Protein AF-A0A951TIB1-F1 (afdb_monomer_lite)

Secondary structure (DSSP, 8-state):
--HHHHHHHHHHHTT---HHHHHHHHHHHHHHHHHHHHHHHHHHHHHHHHHHHHHSS-TTT----EEEEEEEEEEEEEEEEEEETTEEEEEEEEEEEEEEEEEETTT--EEEPPPP----HHHHHHHHHHHHHHHHTT--S--HHHHHHTTTS-HHHHHHHHHHTGGGS-HHHHHH--HHHHHTTS--TTTHHHHHHHT--

Sequence (201 aa):
MTHTKFLRGLRKWFNYPSKKEAALITHGCVQLRSIAKKEAAEHWKKEYNRKKERDETCPRCRNKSIVDKISRVMGSGSVNGSFFLGTGSVYGRSEIDTKEVNHCNECGHQWIKYPISYKWEYDFIADWMNDLGKFSQGSDPVRYETVTLLKDIPAESIWEVSQSVARLLHYSTRENLSLSFLRTKFKSVYEIQDVKAKLIS

pLDDT: mean 85.45, std 15.05, range [44.53, 98.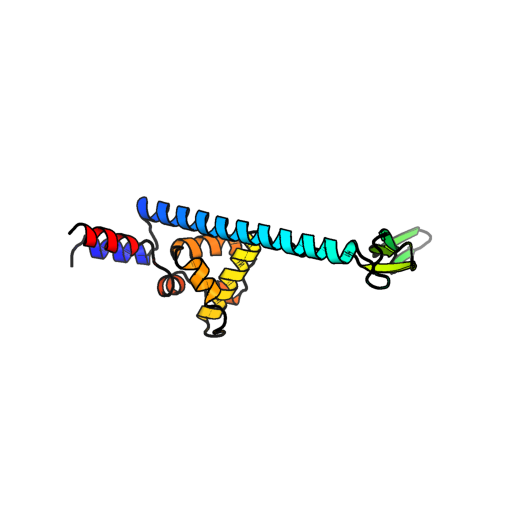31]

Structure (mmCIF, N/CA/C/O backbone):
data_AF-A0A951TIB1-F1
#
_entry.id   AF-A0A951TIB1-F1
#
loop_
_atom_site.group_PDB
_atom_site.id
_atom_site.type_symbol
_atom_site.label_atom_id
_atom_site.label_alt_id
_atom_site.label_comp_id
_atom_site.label_asym_id
_atom_site.label_entity_id
_atom_site.label_seq_id
_atom_site.pdbx_PDB_ins_code
_atom_site.Cartn_x
_atom_site.Cartn_y
_atom_site.Cartn_z
_atom_site.occupancy
_atom_site.B_iso_or_equiv
_atom_site.auth_seq_id
_atom_site.auth_comp_id
_atom_site.auth_asym_id
_atom_site.auth_atom_id
_atom_site.pdbx_PDB_model_num
ATOM 1 N N . MET A 1 1 ? -26.945 7.010 35.276 1.00 54.00 1 MET A N 1
ATOM 2 C CA . MET A 1 1 ? -26.033 6.418 34.269 1.00 54.00 1 MET A CA 1
ATOM 3 C C . MET A 1 1 ? -26.194 4.903 34.350 1.00 54.00 1 MET A C 1
ATOM 5 O O . MET A 1 1 ? -25.965 4.354 35.416 1.00 54.00 1 MET A O 1
ATOM 9 N N . THR A 1 2 ? -26.720 4.233 33.320 1.00 65.56 2 THR A N 1
ATOM 10 C CA . THR A 1 2 ? -27.014 2.788 33.397 1.00 65.56 2 THR A CA 1
ATOM 11 C C . THR A 1 2 ? -25.715 1.974 33.390 1.00 65.56 2 THR A C 1
ATOM 13 O O . THR A 1 2 ? -24.792 2.300 32.642 1.00 65.56 2 THR A O 1
ATOM 16 N N . HIS A 1 3 ? -25.641 0.904 34.187 1.00 65.94 3 HIS A N 1
ATOM 17 C CA . HIS A 1 3 ? -24.470 0.015 34.326 1.00 65.94 3 HIS A CA 1
ATOM 18 C C . HIS A 1 3 ? -23.906 -0.467 32.967 1.00 65.94 3 HIS A C 1
ATOM 20 O O . HIS A 1 3 ? -22.704 -0.655 32.785 1.00 65.94 3 HIS A O 1
ATOM 26 N N . THR A 1 4 ? -24.775 -0.581 31.961 1.00 68.81 4 THR A N 1
ATOM 27 C CA . THR A 1 4 ? -24.447 -0.934 30.574 1.00 68.81 4 THR A CA 1
ATOM 28 C C . THR A 1 4 ? -23.621 0.118 29.826 1.00 68.81 4 THR A C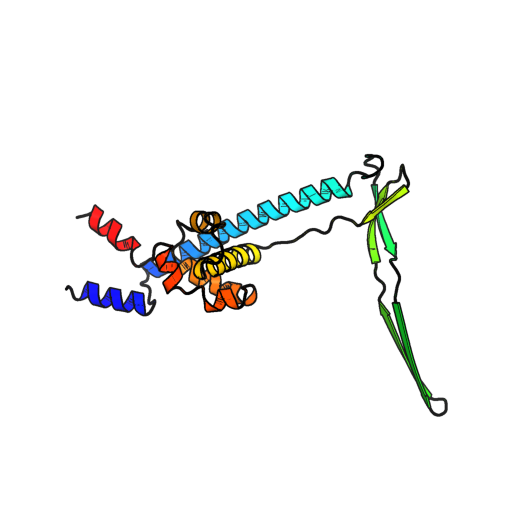 1
ATOM 30 O O . THR A 1 4 ? -22.751 -0.249 29.035 1.00 68.81 4 THR A O 1
ATOM 33 N N . LYS A 1 5 ? -23.839 1.418 30.074 1.00 69.94 5 LYS A N 1
ATOM 34 C CA . LYS A 1 5 ? -23.049 2.498 29.451 1.00 69.94 5 LYS A CA 1
ATOM 35 C C . LYS A 1 5 ? -21.630 2.552 30.019 1.00 69.94 5 LYS A C 1
ATOM 37 O O . LYS A 1 5 ? -20.684 2.746 29.262 1.00 69.94 5 LYS A O 1
ATOM 42 N N . PHE A 1 6 ? -21.484 2.315 31.324 1.00 72.19 6 PHE A N 1
ATOM 43 C CA . PHE A 1 6 ? -20.182 2.280 31.996 1.00 72.19 6 PHE A CA 1
ATOM 44 C C . PHE A 1 6 ? -19.295 1.141 31.467 1.00 72.19 6 PHE A C 1
ATOM 46 O O . PHE A 1 6 ? -18.163 1.376 31.046 1.00 72.19 6 PHE A O 1
ATOM 53 N N . LEU A 1 7 ? -19.843 -0.076 31.367 1.00 74.44 7 LEU A N 1
ATOM 54 C CA . LEU A 1 7 ? -19.109 -1.234 30.842 1.00 74.44 7 LEU A CA 1
ATOM 55 C C . LEU A 1 7 ? -18.688 -1.067 29.370 1.00 74.44 7 LEU A C 1
ATOM 57 O O . LEU A 1 7 ? -17.600 -1.498 28.996 1.00 74.44 7 LEU A O 1
ATOM 61 N N . ARG A 1 8 ? -19.497 -0.413 28.522 1.00 72.00 8 ARG A N 1
ATOM 62 C CA . ARG A 1 8 ? -19.095 -0.103 27.134 1.00 72.00 8 ARG A CA 1
ATOM 63 C C . ARG A 1 8 ? -17.943 0.897 27.063 1.00 72.00 8 ARG A C 1
ATOM 65 O O . ARG A 1 8 ? -17.044 0.706 26.247 1.00 72.00 8 ARG A O 1
ATOM 72 N N . GLY A 1 9 ? -17.952 1.925 27.914 1.00 77.94 9 GLY A N 1
ATOM 73 C CA . GLY A 1 9 ? -16.862 2.902 27.995 1.00 77.94 9 GLY A CA 1
ATOM 74 C C . GLY A 1 9 ? -15.520 2.232 28.294 1.00 77.94 9 GLY A C 1
ATOM 75 O O . GLY A 1 9 ? -14.547 2.458 27.576 1.00 77.94 9 GLY A O 1
ATOM 76 N N . LEU A 1 10 ? -15.506 1.317 29.269 1.00 82.62 10 LEU A N 1
ATOM 77 C CA . LEU A 1 10 ? -14.320 0.523 29.603 1.00 82.62 10 LEU A CA 1
ATOM 78 C C . LEU A 1 10 ? -13.862 -0.346 28.428 1.00 82.62 10 LEU A C 1
ATOM 80 O O . LEU A 1 10 ? -12.685 -0.344 28.082 1.00 82.62 10 LEU A O 1
ATOM 84 N N . ARG A 1 11 ? -14.782 -1.042 27.752 1.00 83.88 11 ARG A N 1
ATOM 85 C CA . ARG A 1 11 ? -14.432 -1.875 26.589 1.00 83.88 11 ARG A CA 1
ATOM 86 C C . ARG A 1 11 ? -13.835 -1.079 25.435 1.00 83.88 11 ARG A C 1
ATOM 88 O O . ARG A 1 11 ? -12.886 -1.557 24.824 1.00 83.88 11 ARG A O 1
ATOM 95 N N . LYS A 1 12 ? -14.362 0.115 25.140 1.00 84.69 12 LYS A N 1
ATOM 96 C CA . LYS A 1 12 ? -13.803 1.010 24.113 1.00 84.69 12 LYS A CA 1
ATOM 97 C C . LYS A 1 12 ? -12.392 1.461 24.491 1.00 84.69 12 LYS A C 1
ATOM 99 O O . LYS A 1 12 ? -11.515 1.511 23.627 1.00 84.69 12 LYS A O 1
ATOM 104 N N . TRP A 1 13 ? -12.180 1.768 25.771 1.00 82.06 13 TRP A N 1
ATOM 105 C CA . TRP A 1 13 ? -10.886 2.203 26.291 1.00 82.06 13 TRP A CA 1
ATOM 106 C C . TRP A 1 13 ? -9.831 1.093 26.213 1.00 82.06 13 TRP A C 1
ATOM 108 O O . TRP A 1 13 ? -8.760 1.316 25.661 1.00 82.06 13 TRP A O 1
ATOM 118 N N . PHE A 1 14 ? -10.176 -0.127 26.633 1.00 86.94 14 PHE A N 1
ATOM 119 C CA . PHE A 1 14 ? -9.304 -1.304 26.537 1.00 86.94 14 PHE A CA 1
ATOM 120 C C . PHE A 1 14 ? -9.290 -1.977 25.155 1.00 86.94 14 PHE A C 1
ATOM 122 O O . PHE A 1 14 ? -8.640 -3.003 24.985 1.00 86.94 14 PHE A O 1
ATOM 129 N N . ASN A 1 15 ? -10.027 -1.439 24.177 1.00 88.56 15 ASN A N 1
ATOM 130 C CA . ASN A 1 15 ? -10.212 -2.038 22.855 1.00 88.56 15 ASN A CA 1
ATOM 131 C C . ASN A 1 15 ? -10.601 -3.533 22.910 1.00 88.56 15 ASN A C 1
ATOM 133 O O . ASN A 1 15 ? -10.010 -4.367 22.231 1.00 88.56 15 ASN A O 1
ATOM 137 N N . TYR A 1 16 ? -11.585 -3.876 23.749 1.00 92.12 16 TYR A N 1
ATOM 138 C CA . TYR A 1 16 ? -12.068 -5.246 23.951 1.00 92.12 16 TYR A CA 1
ATOM 139 C C . TYR A 1 16 ? -13.401 -5.481 23.210 1.00 92.12 16 TYR A C 1
ATOM 141 O O . TYR A 1 16 ? -14.483 -5.284 23.791 1.00 92.12 16 TYR A O 1
ATOM 149 N N . PRO A 1 17 ? -13.377 -5.841 21.910 1.00 92.56 17 PRO A N 1
ATOM 150 C CA . PRO A 1 17 ? -14.576 -5.944 21.083 1.00 92.56 17 PRO A CA 1
ATOM 151 C C . PRO A 1 17 ? -15.469 -7.118 21.493 1.00 92.56 17 PRO A C 1
ATOM 153 O O . PRO A 1 17 ? -15.035 -8.145 22.010 1.00 92.56 17 PRO A O 1
ATOM 156 N N . SER A 1 18 ? -16.772 -6.959 21.301 1.00 92.38 18 SER A N 1
ATOM 157 C CA . SER A 1 18 ? -17.763 -8.034 21.376 1.00 92.38 18 SER A CA 1
ATOM 158 C C . SER A 1 18 ? -17.695 -8.886 20.119 1.00 92.38 18 SER A C 1
ATOM 160 O O . SER A 1 18 ? -17.112 -8.476 19.123 1.00 92.38 18 SER A O 1
ATOM 162 N N . LYS A 1 19 ? -18.357 -10.048 20.109 1.00 93.25 19 LYS A N 1
ATOM 163 C CA . LYS A 1 19 ? -18.420 -10.892 18.903 1.00 93.25 19 LYS A CA 1
ATOM 164 C C . LYS A 1 19 ? -18.935 -10.126 17.674 1.00 93.25 19 LYS A C 1
ATOM 166 O O . LYS A 1 19 ? -18.412 -10.300 16.581 1.00 93.25 19 LYS A O 1
ATOM 171 N N . LYS A 1 20 ? -19.932 -9.251 17.862 1.00 92.06 20 LYS A N 1
ATOM 172 C CA . LYS A 1 20 ? -20.483 -8.415 16.783 1.00 92.06 20 LYS A CA 1
ATOM 173 C C . LYS A 1 20 ? -19.490 -7.349 16.319 1.00 92.06 20 LYS A C 1
ATOM 175 O O . LYS A 1 20 ? -19.337 -7.152 15.123 1.00 92.06 20 LYS A O 1
ATOM 180 N N . GLU A 1 21 ? -18.816 -6.678 17.251 1.00 94.12 21 GLU A N 1
ATOM 181 C CA . GLU A 1 21 ? -17.794 -5.673 16.921 1.00 94.12 21 GLU A CA 1
ATOM 182 C C . GLU A 1 21 ? -16.590 -6.318 16.234 1.00 94.12 21 GLU A C 1
ATOM 184 O O . GLU A 1 21 ? -16.158 -5.816 15.209 1.00 94.12 21 GLU A O 1
ATOM 189 N N . ALA A 1 22 ? -16.118 -7.468 16.715 1.00 95.56 22 ALA A N 1
ATOM 190 C CA . ALA A 1 22 ? -15.038 -8.222 16.087 1.00 95.56 22 ALA A CA 1
ATOM 191 C C . ALA A 1 22 ? -15.378 -8.595 14.636 1.00 95.56 22 ALA A C 1
ATOM 193 O O . ALA A 1 22 ? -14.560 -8.389 13.748 1.00 95.56 22 ALA A O 1
ATOM 194 N N . ALA A 1 23 ? -16.610 -9.045 14.368 1.00 96.00 23 ALA A N 1
ATOM 195 C CA . ALA A 1 23 ? -17.056 -9.325 13.003 1.00 96.00 23 ALA A CA 1
ATOM 196 C C . ALA A 1 23 ? -17.041 -8.074 12.102 1.00 96.00 23 ALA A C 1
ATOM 198 O O . ALA A 1 23 ? -16.637 -8.160 10.943 1.00 96.00 23 ALA A O 1
ATOM 199 N N . LEU A 1 24 ? -17.437 -6.906 12.628 1.00 96.00 24 LEU A N 1
ATOM 200 C CA . LEU A 1 24 ? -17.341 -5.633 11.902 1.00 96.00 24 LEU A CA 1
ATOM 201 C C . LEU A 1 24 ? -15.884 -5.242 11.632 1.00 96.00 24 LEU A C 1
ATOM 203 O O . LEU A 1 24 ? -15.581 -4.784 10.532 1.00 96.00 24 LEU A O 1
ATOM 207 N N . ILE A 1 25 ? -14.991 -5.457 12.605 1.00 96.94 25 ILE A N 1
ATOM 208 C CA . ILE A 1 25 ? -13.558 -5.198 12.445 1.00 96.94 25 ILE A CA 1
ATOM 209 C C . ILE A 1 25 ? -13.001 -6.069 11.316 1.00 96.94 25 ILE A C 1
ATOM 211 O O . ILE A 1 25 ? -12.426 -5.537 10.367 1.00 96.94 25 ILE A O 1
ATOM 215 N N . THR A 1 26 ? -13.245 -7.383 11.359 1.00 97.69 26 THR A N 1
ATOM 216 C CA . THR A 1 26 ? -12.794 -8.324 10.325 1.00 97.69 26 THR A CA 1
ATOM 217 C C . THR A 1 26 ? -13.342 -7.960 8.948 1.00 97.69 26 THR A C 1
ATOM 219 O O . THR A 1 26 ? -12.588 -7.943 7.976 1.00 97.69 26 THR A O 1
ATOM 222 N N . HIS A 1 27 ? -14.631 -7.618 8.852 1.00 97.50 27 HIS A N 1
ATOM 223 C CA . HIS A 1 27 ? -15.227 -7.174 7.593 1.00 97.50 27 HIS A CA 1
ATOM 224 C C . HIS A 1 27 ? -14.534 -5.916 7.052 1.00 97.50 27 HIS A C 1
ATOM 226 O O . HIS A 1 27 ? -14.175 -5.873 5.877 1.00 97.50 27 HIS A O 1
ATOM 232 N N . GLY A 1 28 ? -14.290 -4.915 7.903 1.00 97.94 28 GLY A N 1
ATOM 233 C CA . GLY A 1 28 ? -13.565 -3.706 7.512 1.00 97.94 28 GLY A CA 1
ATOM 234 C C . GLY A 1 28 ? -12.132 -3.993 7.052 1.00 97.94 28 GLY A C 1
ATOM 235 O O . GLY A 1 28 ? -11.689 -3.414 6.063 1.00 97.94 28 GLY A O 1
ATOM 236 N N . CYS A 1 29 ? -11.430 -4.936 7.693 1.00 98.19 29 CYS A N 1
ATOM 237 C CA . CYS A 1 29 ? -10.097 -5.370 7.265 1.00 98.19 29 CYS A CA 1
ATOM 238 C C . CYS A 1 29 ? -10.137 -5.993 5.862 1.00 98.19 29 CYS A C 1
ATOM 240 O O . CYS A 1 29 ? -9.324 -5.644 5.006 1.00 98.19 29 CYS A O 1
ATOM 242 N N . VAL A 1 30 ? -11.102 -6.883 5.602 1.00 98.25 30 VAL A N 1
ATOM 243 C CA . VAL A 1 30 ? -11.302 -7.505 4.281 1.00 98.25 30 VAL A CA 1
ATOM 244 C C . VAL A 1 30 ? -11.636 -6.452 3.226 1.00 98.25 30 VAL A C 1
ATOM 246 O O . VAL A 1 30 ? -11.063 -6.472 2.137 1.00 98.25 30 VAL A O 1
ATOM 249 N N . GLN A 1 31 ? -12.517 -5.505 3.550 1.00 98.06 31 GLN A N 1
ATOM 250 C CA . GLN A 1 31 ? -12.897 -4.431 2.641 1.00 98.06 31 GLN A CA 1
ATOM 251 C C . GLN A 1 31 ? -11.695 -3.543 2.290 1.00 98.06 31 GLN A C 1
ATOM 253 O O . GLN A 1 31 ? -11.438 -3.329 1.107 1.00 98.06 31 GLN A O 1
ATOM 258 N N . LEU A 1 32 ? -10.909 -3.096 3.274 1.00 98.06 32 LEU A N 1
ATOM 259 C CA . LEU A 1 32 ? -9.706 -2.288 3.042 1.00 98.06 32 LEU A CA 1
ATOM 260 C C . LEU A 1 32 ? -8.707 -3.021 2.134 1.00 98.06 32 LEU A C 1
ATOM 262 O O . LEU A 1 32 ? -8.252 -2.463 1.135 1.00 98.06 32 LEU A O 1
ATOM 266 N N . ARG A 1 33 ? -8.431 -4.298 2.420 1.00 98.06 33 ARG A N 1
ATOM 267 C CA . ARG A 1 33 ? -7.566 -5.144 1.582 1.00 98.06 33 ARG A CA 1
ATOM 268 C C . ARG A 1 33 ? -8.093 -5.300 0.158 1.00 98.06 33 ARG A C 1
ATOM 270 O O . ARG A 1 33 ? -7.326 -5.241 -0.797 1.00 98.06 33 ARG A O 1
ATOM 277 N N . SER A 1 34 ? -9.410 -5.433 -0.011 1.00 98.00 34 SER A N 1
ATOM 278 C CA . SER A 1 34 ? -10.026 -5.520 -1.340 1.00 98.00 34 SER A CA 1
ATOM 279 C C . SER A 1 34 ? -9.834 -4.242 -2.165 1.00 98.00 34 SER A C 1
ATOM 281 O O . SER A 1 34 ? -9.544 -4.330 -3.359 1.00 98.00 34 SER A O 1
ATOM 283 N N . ILE A 1 35 ? -9.916 -3.067 -1.526 1.00 97.81 35 ILE A N 1
ATOM 284 C CA . ILE A 1 35 ? -9.643 -1.774 -2.166 1.00 97.81 35 ILE A CA 1
ATOM 285 C C . ILE A 1 35 ? -8.168 -1.720 -2.580 1.00 97.81 35 ILE A C 1
ATOM 287 O O . ILE A 1 35 ? -7.869 -1.444 -3.739 1.00 97.81 35 ILE A O 1
ATOM 291 N N . ALA A 1 36 ? -7.247 -2.073 -1.679 1.00 97.81 36 ALA A N 1
ATOM 292 C CA . ALA A 1 36 ? -5.809 -2.069 -1.965 1.00 97.81 36 ALA A CA 1
ATOM 293 C C . ALA A 1 36 ? -5.428 -3.036 -3.094 1.00 97.81 36 ALA A C 1
ATOM 295 O O . ALA A 1 36 ? -4.623 -2.705 -3.963 1.00 97.81 36 ALA A O 1
ATOM 296 N N . LYS A 1 37 ? -6.050 -4.217 -3.136 1.00 97.88 37 LYS A N 1
ATOM 297 C CA . LYS A 1 37 ? -5.850 -5.192 -4.210 1.00 97.88 37 LYS A CA 1
ATOM 298 C C . LYS A 1 37 ? -6.321 -4.658 -5.563 1.00 97.88 37 LYS A C 1
ATOM 300 O O . LYS A 1 37 ? -5.665 -4.905 -6.575 1.00 97.88 37 LYS A O 1
ATOM 305 N N . LYS A 1 38 ? -7.442 -3.931 -5.590 1.00 97.69 38 LYS A N 1
ATOM 306 C CA . LYS A 1 38 ? -7.940 -3.280 -6.806 1.00 97.69 38 LYS A CA 1
ATOM 307 C C . LYS A 1 38 ? -6.955 -2.216 -7.300 1.00 97.69 38 LYS A C 1
ATOM 309 O O . LYS A 1 38 ? -6.583 -2.251 -8.468 1.00 97.69 38 LYS A O 1
ATOM 314 N N . GLU A 1 39 ? -6.477 -1.349 -6.412 1.00 97.00 39 GLU A N 1
ATOM 315 C CA . GLU A 1 39 ? -5.481 -0.317 -6.739 1.00 97.00 39 GLU A CA 1
ATOM 316 C C . GLU A 1 39 ? -4.166 -0.922 -7.248 1.00 97.00 39 GLU A C 1
ATOM 318 O O . GLU A 1 39 ? -3.630 -0.485 -8.267 1.00 97.00 39 GLU A O 1
ATOM 323 N N . ALA A 1 40 ? -3.689 -1.999 -6.620 1.00 97.00 40 ALA A N 1
ATOM 324 C CA . ALA A 1 40 ? -2.506 -2.722 -7.079 1.00 97.00 40 ALA A CA 1
ATOM 325 C C . ALA A 1 40 ? -2.684 -3.297 -8.494 1.00 97.00 40 ALA A C 1
ATOM 327 O O . ALA A 1 40 ? -1.789 -3.178 -9.334 1.00 97.00 40 ALA A O 1
ATOM 328 N N . ALA A 1 41 ? -3.854 -3.869 -8.794 1.00 97.19 41 ALA A N 1
ATOM 329 C CA . ALA A 1 41 ? -4.162 -4.381 -10.127 1.00 97.19 41 ALA A CA 1
ATOM 330 C C . ALA A 1 41 ? -4.238 -3.259 -11.179 1.00 97.19 41 ALA A C 1
ATOM 332 O O . ALA A 1 41 ? -3.727 -3.411 -12.293 1.00 97.19 41 ALA A O 1
ATOM 333 N N . GLU A 1 42 ? -4.842 -2.120 -10.837 1.00 97.00 42 GLU A N 1
ATOM 334 C CA . GLU A 1 42 ? -4.903 -0.955 -11.723 1.00 97.00 42 GLU A CA 1
ATOM 335 C C . GLU A 1 42 ? -3.519 -0.347 -11.971 1.00 97.00 42 GLU A C 1
ATOM 337 O O . GLU A 1 42 ? -3.188 -0.008 -13.110 1.00 97.00 42 GLU A O 1
ATOM 342 N N . HIS A 1 43 ? -2.690 -0.251 -10.933 1.00 96.31 43 HIS A N 1
ATOM 343 C CA . HIS A 1 43 ? -1.310 0.209 -11.041 1.00 96.31 43 HIS A CA 1
ATOM 344 C C . HIS A 1 43 ? -0.481 -0.710 -11.936 1.00 96.31 43 HIS A C 1
ATOM 346 O O . HIS A 1 43 ? 0.178 -0.231 -12.858 1.00 96.31 43 HIS A O 1
ATOM 352 N N . TRP A 1 44 ? -0.576 -2.027 -11.733 1.00 95.56 44 TRP A N 1
ATOM 353 C CA . TRP A 1 44 ? 0.073 -3.011 -12.596 1.00 95.56 44 TRP A CA 1
ATOM 354 C C . TRP A 1 44 ? -0.328 -2.833 -14.062 1.00 95.56 44 TRP A C 1
ATOM 356 O O . TRP A 1 44 ? 0.533 -2.766 -14.936 1.00 95.56 44 TRP A O 1
ATOM 366 N N . LYS A 1 45 ? -1.629 -2.683 -14.338 1.00 96.50 45 LYS A N 1
ATOM 367 C CA . LYS A 1 45 ? -2.127 -2.454 -15.700 1.00 96.50 45 LYS A CA 1
ATOM 368 C C . LYS A 1 45 ? -1.544 -1.176 -16.316 1.00 96.50 45 LYS A C 1
ATOM 370 O O . LYS A 1 45 ? -1.149 -1.191 -17.480 1.00 96.50 45 LYS A O 1
ATOM 375 N N . LYS A 1 46 ? -1.472 -0.081 -15.550 1.00 96.12 46 LYS A N 1
ATOM 376 C CA . LYS A 1 46 ? -0.886 1.195 -16.001 1.00 96.12 46 LYS A CA 1
ATOM 377 C C . LYS A 1 46 ? 0.609 1.055 -16.300 1.00 96.12 46 LYS A C 1
ATOM 379 O O . LYS A 1 46 ? 1.048 1.481 -17.366 1.00 96.12 46 LYS A O 1
ATOM 384 N N . GLU A 1 47 ? 1.375 0.437 -15.408 1.00 95.81 47 GLU A N 1
ATOM 385 C CA . GLU A 1 47 ? 2.817 0.232 -15.594 1.00 95.81 47 GLU A CA 1
ATOM 386 C C . GLU A 1 47 ? 3.127 -0.723 -16.750 1.00 95.81 47 GLU A C 1
ATOM 388 O O . GLU A 1 47 ? 4.029 -0.459 -17.543 1.00 95.81 47 GLU A O 1
ATOM 393 N N . TYR A 1 48 ? 2.340 -1.787 -16.909 1.00 94.81 48 TYR A N 1
ATOM 394 C CA . TYR A 1 48 ? 2.465 -2.700 -18.041 1.00 94.81 48 TYR A CA 1
ATOM 395 C C . TYR A 1 48 ? 2.212 -1.987 -19.376 1.00 94.81 48 TYR A C 1
ATOM 397 O O . TYR A 1 48 ? 2.985 -2.147 -20.320 1.00 94.81 48 TYR A O 1
ATOM 405 N N . ASN A 1 49 ? 1.179 -1.142 -19.449 1.00 94.81 49 ASN A N 1
ATOM 406 C CA . ASN A 1 49 ? 0.909 -0.342 -20.644 1.00 94.81 49 ASN A CA 1
ATOM 407 C C . ASN A 1 49 ? 2.043 0.655 -20.932 1.00 94.81 49 ASN A C 1
ATOM 409 O O . ASN A 1 49 ? 2.488 0.748 -22.072 1.00 94.81 49 ASN A O 1
ATOM 413 N N . ARG A 1 50 ? 2.575 1.336 -19.906 1.00 94.31 50 ARG A N 1
ATOM 414 C CA . ARG A 1 50 ? 3.739 2.232 -20.050 1.00 94.31 50 ARG A CA 1
ATOM 415 C C . ARG A 1 50 ? 4.970 1.500 -20.570 1.00 94.31 50 ARG A C 1
ATOM 417 O O . ARG A 1 50 ? 5.660 2.024 -21.442 1.00 94.31 50 ARG A O 1
ATOM 424 N N . LYS A 1 51 ? 5.232 0.294 -20.054 1.00 94.62 51 LYS A N 1
ATOM 425 C CA . LYS A 1 51 ? 6.301 -0.571 -20.558 1.00 94.62 51 LYS A CA 1
ATOM 426 C C . LYS A 1 51 ? 6.093 -0.854 -22.038 1.00 94.62 51 LYS A C 1
ATOM 428 O O . LYS A 1 51 ? 6.987 -0.603 -22.835 1.00 94.62 51 LYS A O 1
ATOM 433 N N . LYS A 1 52 ? 4.900 -1.325 -22.398 1.00 93.31 52 LYS A N 1
ATOM 434 C CA . LYS A 1 52 ? 4.538 -1.660 -23.774 1.00 93.31 52 LYS A CA 1
ATOM 435 C C . LYS A 1 52 ? 4.771 -0.481 -24.723 1.00 93.31 52 LYS A C 1
ATOM 437 O O . LYS A 1 52 ? 5.455 -0.618 -25.729 1.00 93.31 52 LYS A O 1
ATOM 442 N N . GLU A 1 53 ? 4.274 0.697 -24.361 1.00 91.38 53 GLU A N 1
ATOM 443 C CA . GLU A 1 53 ? 4.434 1.921 -25.153 1.00 91.38 53 GLU A CA 1
ATOM 444 C C . GLU A 1 53 ? 5.903 2.333 -25.338 1.00 91.38 53 GLU A C 1
ATOM 446 O O . GLU A 1 53 ? 6.279 2.803 -26.412 1.00 91.38 53 GLU A O 1
ATOM 451 N N . ARG A 1 54 ? 6.737 2.163 -24.305 1.00 91.56 54 ARG A N 1
ATOM 452 C CA . ARG A 1 54 ? 8.153 2.569 -24.322 1.00 91.56 54 ARG A CA 1
ATOM 453 C C . ARG A 1 54 ? 9.092 1.543 -24.948 1.00 91.56 54 ARG A C 1
ATOM 455 O O . ARG A 1 54 ? 10.131 1.938 -25.479 1.00 91.56 54 ARG A O 1
ATOM 462 N N . ASP A 1 55 ? 8.753 0.263 -24.874 1.00 94.81 55 ASP A N 1
ATOM 463 C CA . ASP A 1 55 ? 9.605 -0.819 -25.364 1.00 94.81 55 ASP A CA 1
ATOM 464 C C . ASP A 1 55 ? 9.265 -1.206 -26.813 1.00 94.81 55 ASP A C 1
ATOM 466 O O . ASP A 1 55 ? 10.167 -1.494 -27.592 1.00 94.81 55 ASP A O 1
ATOM 470 N N . GLU A 1 56 ? 7.996 -1.136 -27.233 1.00 95.00 56 GLU A N 1
ATOM 471 C CA . GLU A 1 56 ? 7.578 -1.608 -28.567 1.00 95.00 56 GLU A CA 1
ATOM 472 C C . GLU A 1 56 ? 7.769 -0.585 -29.698 1.00 95.00 56 GLU A C 1
ATOM 474 O O . GLU A 1 56 ? 7.589 -0.919 -30.868 1.00 95.00 56 GLU A O 1
ATOM 479 N N . THR A 1 57 ? 8.092 0.676 -29.390 1.00 95.38 57 THR A N 1
ATOM 480 C CA . THR A 1 57 ? 8.232 1.736 -30.403 1.00 95.38 57 THR A CA 1
ATOM 481 C C . THR A 1 57 ? 9.560 2.460 -30.256 1.00 95.38 57 THR A C 1
ATOM 483 O O . THR A 1 57 ? 9.856 3.029 -29.207 1.00 95.38 57 THR A O 1
ATOM 486 N N . CYS A 1 58 ? 10.343 2.515 -31.338 1.00 95.38 58 CYS A N 1
ATOM 487 C CA . CYS A 1 58 ? 11.613 3.230 -31.326 1.00 95.38 58 CYS A CA 1
ATOM 488 C C . CYS A 1 58 ? 11.387 4.725 -31.035 1.00 95.38 58 CYS A C 1
ATOM 490 O O . CYS A 1 58 ? 10.684 5.393 -31.802 1.00 95.38 58 CYS A O 1
ATOM 492 N N . PRO A 1 59 ? 12.028 5.306 -30.005 1.00 95.69 59 PRO A N 1
ATOM 493 C CA . PRO A 1 59 ? 11.863 6.725 -29.696 1.00 95.69 59 PRO A CA 1
ATOM 494 C C . PRO A 1 59 ? 12.459 7.638 -30.779 1.00 95.69 59 PRO A C 1
ATOM 496 O O . PRO A 1 59 ? 12.049 8.791 -30.887 1.00 95.69 59 PRO A O 1
ATOM 499 N N . ARG A 1 60 ? 13.391 7.124 -31.598 1.00 96.50 60 ARG A N 1
ATOM 500 C CA . ARG A 1 60 ? 14.077 7.879 -32.656 1.00 96.50 60 ARG A CA 1
ATOM 501 C C . ARG A 1 60 ? 13.322 7.877 -33.986 1.00 96.50 60 ARG A C 1
ATOM 503 O O . ARG A 1 60 ? 13.073 8.944 -34.528 1.00 96.50 60 ARG A O 1
ATOM 510 N N . CYS A 1 61 ? 12.976 6.703 -34.523 1.00 96.31 61 CYS A N 1
ATOM 511 C CA . CYS A 1 61 ? 12.357 6.584 -35.854 1.00 96.31 61 CYS A CA 1
ATOM 512 C C . CYS A 1 61 ? 10.886 6.142 -35.838 1.00 96.31 61 CYS A C 1
ATOM 514 O O . CYS A 1 61 ? 10.296 5.986 -36.901 1.00 96.31 61 CYS A O 1
ATOM 516 N N . ARG A 1 62 ? 10.291 5.914 -34.656 1.00 95.69 62 ARG A N 1
ATOM 517 C CA . ARG A 1 62 ? 8.896 5.463 -34.463 1.00 95.69 62 ARG A CA 1
ATOM 518 C C . ARG A 1 62 ? 8.535 4.112 -35.095 1.00 95.69 62 ARG A C 1
ATOM 520 O O . ARG A 1 62 ? 7.375 3.714 -35.038 1.00 95.69 62 ARG A O 1
ATOM 527 N N . ASN A 1 63 ? 9.505 3.380 -35.642 1.00 95.88 63 ASN A N 1
ATOM 528 C CA . ASN A 1 63 ? 9.288 2.024 -36.136 1.00 95.88 63 ASN A CA 1
ATOM 529 C C . ASN A 1 63 ? 9.138 1.024 -34.966 1.00 95.88 63 ASN A C 1
ATOM 531 O O . ASN A 1 63 ? 9.686 1.242 -33.881 1.00 95.88 63 ASN A O 1
ATOM 535 N N . LYS A 1 64 ? 8.393 -0.063 -35.201 1.00 95.44 64 LYS A N 1
ATOM 536 C CA . LYS A 1 64 ? 8.095 -1.150 -34.250 1.00 95.44 64 LYS A CA 1
ATOM 537 C C . LYS A 1 64 ? 8.948 -2.412 -34.451 1.00 95.44 64 LYS A C 1
ATOM 539 O O . LYS A 1 64 ? 8.767 -3.393 -33.740 1.00 95.44 64 LYS A O 1
ATOM 544 N N . SER A 1 65 ? 9.878 -2.399 -35.407 1.00 95.88 65 SER A N 1
ATOM 545 C CA . SER A 1 65 ? 10.875 -3.450 -35.637 1.00 95.88 65 SER A CA 1
ATOM 546 C C . SER A 1 65 ? 11.948 -3.391 -34.543 1.00 95.88 65 SER A C 1
ATOM 548 O O . SER A 1 65 ? 13.043 -2.847 -34.735 1.00 95.88 65 SER A O 1
ATOM 550 N N . ILE A 1 66 ? 11.569 -3.846 -33.346 1.00 95.31 66 ILE A N 1
ATOM 551 C CA . ILE A 1 66 ? 12.377 -3.817 -32.126 1.00 95.31 66 ILE A CA 1
ATOM 552 C C . ILE A 1 66 ? 12.725 -5.246 -31.718 1.00 95.31 66 ILE A C 1
ATOM 554 O O . ILE A 1 66 ? 11.870 -6.128 -31.729 1.00 95.31 66 ILE A O 1
ATOM 558 N N . VAL A 1 67 ? 13.984 -5.465 -31.346 1.00 94.31 67 VAL A N 1
ATOM 559 C CA . VAL A 1 67 ? 14.469 -6.729 -30.788 1.00 94.31 67 VAL A CA 1
ATOM 560 C C . VAL A 1 67 ? 15.135 -6.499 -29.441 1.00 94.31 67 VAL A C 1
ATOM 562 O O . VAL A 1 67 ? 15.764 -5.462 -29.204 1.00 94.31 67 VAL A O 1
ATOM 565 N N . ASP A 1 68 ? 15.032 -7.501 -28.580 1.00 90.69 68 ASP A N 1
ATOM 566 C CA . ASP A 1 68 ? 15.702 -7.518 -27.289 1.00 90.69 68 ASP A CA 1
ATOM 567 C C . ASP A 1 68 ? 17.197 -7.803 -27.464 1.00 90.69 68 ASP A C 1
ATOM 569 O O . ASP A 1 68 ? 17.596 -8.747 -28.151 1.00 90.69 68 ASP A O 1
ATOM 573 N N . LYS A 1 69 ? 18.041 -7.001 -26.812 1.00 89.25 69 LYS A N 1
ATOM 574 C CA . LYS A 1 69 ? 19.482 -7.245 -26.699 1.00 89.25 69 LYS A CA 1
ATOM 575 C C . LYS A 1 69 ? 19.928 -7.121 -25.247 1.00 89.25 69 LYS A C 1
ATOM 577 O O . LYS A 1 69 ? 19.34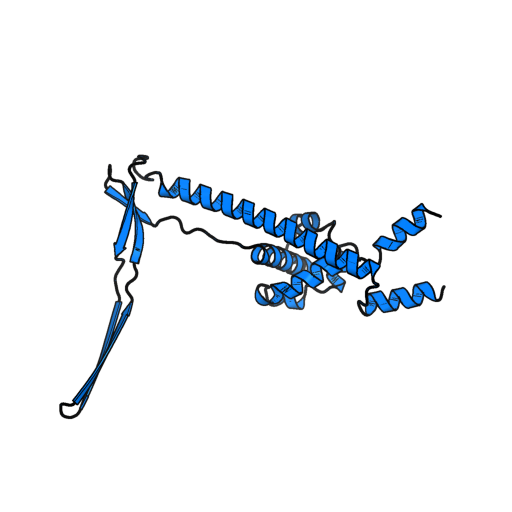9 -6.391 -24.447 1.00 89.25 69 LYS A O 1
ATOM 582 N N . ILE A 1 70 ? 21.007 -7.817 -24.911 1.00 81.62 70 ILE A N 1
ATOM 583 C CA . ILE A 1 70 ? 21.711 -7.633 -23.642 1.00 81.62 70 ILE A CA 1
ATOM 584 C C . ILE A 1 70 ? 22.924 -6.757 -23.935 1.00 81.62 70 ILE A C 1
ATOM 586 O O . ILE A 1 70 ? 23.837 -7.176 -24.648 1.00 81.62 70 ILE A O 1
ATOM 590 N N . SER A 1 71 ? 22.932 -5.536 -23.403 1.00 76.06 71 SER A N 1
ATOM 591 C CA . SER A 1 71 ? 24.104 -4.669 -23.478 1.00 76.06 71 SER A CA 1
ATOM 592 C C . SER A 1 71 ? 25.021 -4.974 -22.298 1.00 76.06 71 SER A C 1
ATOM 594 O O . SER A 1 71 ? 24.591 -4.945 -21.142 1.00 76.06 71 SER A O 1
ATOM 596 N N . ARG A 1 72 ? 26.297 -5.260 -22.577 1.00 69.44 72 ARG A N 1
ATOM 597 C CA . ARG A 1 72 ? 27.333 -5.349 -21.540 1.00 69.44 72 ARG A CA 1
ATOM 598 C C . ARG A 1 72 ? 27.719 -3.932 -21.137 1.00 69.44 72 ARG A C 1
ATOM 600 O O . ARG A 1 72 ? 28.242 -3.189 -21.962 1.00 69.44 72 ARG A O 1
ATOM 607 N N . VAL A 1 73 ? 27.455 -3.557 -19.891 1.00 64.38 73 VAL A N 1
ATOM 608 C CA . VAL A 1 73 ? 27.743 -2.217 -19.376 1.00 64.38 73 VAL A CA 1
ATOM 609 C C . VAL A 1 73 ? 28.857 -2.361 -18.345 1.00 64.38 73 VAL A C 1
ATOM 611 O O . VAL A 1 73 ? 28.585 -2.423 -17.164 1.00 64.38 73 VAL A O 1
ATOM 614 N N . MET A 1 74 ? 30.101 -2.488 -18.826 1.00 59.97 74 MET A N 1
ATOM 615 C CA . MET A 1 74 ? 31.357 -2.516 -18.049 1.00 59.97 74 MET A CA 1
ATOM 616 C C . MET A 1 74 ? 31.372 -3.417 -16.796 1.00 59.97 74 MET A C 1
ATOM 618 O O . MET A 1 74 ? 30.830 -3.090 -15.749 1.00 59.97 74 MET A O 1
ATOM 622 N N . GLY A 1 75 ? 32.100 -4.534 -16.872 1.00 56.47 75 GLY A N 1
ATOM 623 C CA . GLY A 1 75 ? 32.420 -5.323 -15.684 1.00 56.47 75 GLY A CA 1
ATOM 624 C C . GLY A 1 75 ? 33.575 -4.700 -14.904 1.00 56.47 75 GLY A C 1
ATOM 625 O O . GLY A 1 75 ? 34.576 -4.304 -15.503 1.00 56.47 75 GLY A O 1
ATOM 626 N N . SER A 1 76 ? 33.458 -4.641 -13.580 1.00 58.75 76 SER A N 1
ATOM 627 C CA . SER A 1 76 ? 34.595 -4.370 -12.700 1.00 58.75 76 SER A CA 1
ATOM 628 C C . SER A 1 76 ? 35.023 -5.673 -12.030 1.00 58.75 76 SER A C 1
ATOM 630 O O . SER A 1 76 ? 34.209 -6.553 -11.746 1.00 58.75 76 SER A O 1
ATOM 632 N N . GLY A 1 77 ? 36.323 -5.854 -11.844 1.00 58.31 77 GLY A N 1
ATOM 633 C CA . GLY A 1 77 ? 36.850 -7.033 -11.179 1.00 58.31 77 GLY A CA 1
ATOM 634 C C . GLY A 1 77 ? 38.070 -6.672 -10.362 1.00 58.31 77 GLY A C 1
ATOM 635 O O . GLY A 1 77 ? 38.903 -5.886 -10.807 1.00 58.31 77 GLY A O 1
ATOM 636 N N . SER A 1 78 ? 38.168 -7.239 -9.167 1.00 68.19 78 SER A N 1
ATOM 637 C CA . SER A 1 78 ? 39.373 -7.171 -8.351 1.00 68.19 78 SER A CA 1
ATOM 638 C C . SER A 1 78 ? 39.926 -8.576 -8.181 1.00 68.19 78 SER A C 1
ATOM 640 O O . SER A 1 78 ? 39.194 -9.532 -7.916 1.00 68.19 78 SER A O 1
ATOM 642 N N . VAL A 1 79 ? 41.233 -8.702 -8.382 1.00 64.31 79 VAL A N 1
ATOM 643 C CA . VAL A 1 79 ? 41.975 -9.939 -8.159 1.00 64.31 79 VAL A CA 1
ATOM 644 C C . VAL A 1 79 ? 42.985 -9.641 -7.069 1.00 64.31 79 VAL A C 1
ATOM 646 O O . VAL A 1 79 ? 43.862 -8.803 -7.254 1.00 64.31 79 VAL A O 1
ATOM 649 N N . ASN A 1 80 ? 42.840 -10.312 -5.930 1.00 67.62 80 ASN A N 1
ATOM 650 C CA . ASN A 1 80 ? 43.773 -10.219 -4.819 1.00 67.62 80 ASN A CA 1
ATOM 651 C C . ASN A 1 80 ? 44.460 -11.573 -4.654 1.00 67.62 80 ASN A C 1
ATOM 653 O O . ASN A 1 80 ? 43.807 -12.617 -4.600 1.00 67.62 80 ASN A O 1
ATOM 657 N N . GLY A 1 81 ? 45.786 -11.553 -4.587 1.00 69.44 81 GLY A N 1
ATOM 658 C CA . GLY A 1 81 ? 46.595 -12.743 -4.376 1.00 69.44 81 GLY A CA 1
ATOM 659 C C . GLY A 1 81 ? 47.617 -12.504 -3.280 1.00 69.44 81 GLY A C 1
ATOM 660 O O . GLY A 1 81 ? 48.223 -11.436 -3.215 1.00 69.44 81 GLY A O 1
ATOM 661 N N . SER A 1 82 ? 47.814 -13.507 -2.433 1.00 67.56 82 SER A N 1
ATOM 662 C CA . SER A 1 82 ? 48.923 -13.561 -1.486 1.00 67.56 82 SER A CA 1
ATOM 663 C C . SER A 1 82 ? 49.742 -14.817 -1.763 1.00 67.56 82 SER A C 1
ATOM 665 O O . SER A 1 82 ? 49.203 -15.921 -1.864 1.00 67.56 82 SER A O 1
ATOM 667 N N . PHE A 1 83 ? 51.054 -14.637 -1.918 1.00 65.19 83 PHE A N 1
ATOM 668 C CA . PHE A 1 83 ? 51.997 -15.713 -2.210 1.00 65.19 83 PHE A CA 1
ATOM 669 C C . PHE A 1 83 ? 53.142 -15.676 -1.203 1.00 65.19 83 PHE A C 1
ATOM 671 O O . PHE A 1 83 ? 53.745 -14.625 -0.987 1.00 65.19 83 PHE A O 1
ATOM 678 N N . PHE A 1 84 ? 53.452 -16.826 -0.604 1.00 52.84 84 PHE A N 1
ATOM 679 C CA . PHE A 1 84 ? 54.581 -16.994 0.305 1.00 52.84 84 PHE A CA 1
ATOM 680 C C . PHE A 1 84 ? 55.280 -18.332 0.024 1.00 52.84 84 PHE A C 1
ATOM 682 O O . PHE A 1 84 ? 54.649 -19.387 0.037 1.00 52.84 84 PHE A O 1
ATOM 689 N N . LEU A 1 85 ? 56.587 -18.275 -0.263 1.00 62.06 85 LEU A N 1
ATOM 690 C CA . LEU A 1 85 ? 57.451 -19.439 -0.531 1.00 62.06 85 LEU A CA 1
ATOM 691 C C . LEU A 1 85 ? 56.896 -20.427 -1.582 1.00 62.06 85 LEU A C 1
ATOM 693 O O . LEU A 1 85 ? 56.919 -21.637 -1.391 1.00 62.06 85 LEU A O 1
ATOM 697 N N . GLY A 1 86 ? 56.389 -19.916 -2.707 1.00 64.38 86 GLY A N 1
ATOM 698 C CA . GLY A 1 86 ? 55.925 -20.744 -3.833 1.00 64.38 86 GLY A CA 1
ATOM 699 C C . GLY A 1 86 ? 54.515 -21.327 -3.683 1.00 64.38 86 GLY A C 1
ATOM 700 O O . GLY A 1 86 ? 53.974 -21.855 -4.650 1.00 64.38 86 GLY A O 1
ATOM 701 N N . THR A 1 87 ? 53.879 -21.164 -2.522 1.00 51.44 87 THR A N 1
ATOM 702 C CA . THR A 1 87 ? 52.465 -21.490 -2.288 1.00 51.44 87 THR A CA 1
ATOM 703 C C . THR A 1 87 ? 51.659 -20.223 -2.020 1.00 51.44 87 THR A C 1
ATOM 705 O O . THR A 1 87 ? 52.094 -19.327 -1.298 1.00 51.44 87 THR A O 1
ATOM 708 N N . GLY A 1 88 ? 50.472 -20.115 -2.608 1.00 63.62 88 GLY A N 1
ATOM 709 C CA . GLY A 1 88 ? 49.617 -18.946 -2.433 1.00 63.62 88 GLY A CA 1
ATOM 710 C C . GLY A 1 88 ? 48.219 -19.158 -2.986 1.00 63.62 88 GLY A C 1
ATOM 711 O O . GLY A 1 88 ? 47.971 -20.107 -3.729 1.00 63.62 88 GLY A O 1
ATOM 712 N N . SER A 1 89 ? 47.308 -18.268 -2.607 1.00 60.06 89 SER A N 1
ATOM 713 C CA . SER A 1 89 ? 45.912 -18.301 -3.039 1.00 60.06 89 SER A CA 1
ATOM 714 C C . SER A 1 89 ? 45.561 -17.019 -3.776 1.00 60.06 89 SER A C 1
ATOM 716 O O . SER A 1 89 ? 45.835 -15.922 -3.283 1.00 60.06 89 SER A O 1
ATOM 718 N N . VAL A 1 90 ? 44.920 -17.167 -4.932 1.00 66.62 90 VAL A N 1
ATOM 719 C CA . VAL A 1 90 ? 44.354 -16.060 -5.704 1.00 66.62 90 VAL A CA 1
ATOM 720 C C . VAL A 1 90 ? 42.844 -16.124 -5.575 1.00 66.62 90 VAL A C 1
ATOM 722 O O . VAL A 1 90 ? 42.237 -17.139 -5.910 1.00 66.62 90 VAL A O 1
ATOM 725 N N . TYR A 1 91 ? 42.239 -15.029 -5.126 1.00 62.56 91 TYR A N 1
ATOM 726 C CA . TYR A 1 91 ? 40.792 -14.867 -5.119 1.00 62.56 91 TYR A CA 1
ATOM 727 C C . TYR A 1 91 ? 40.424 -13.661 -5.976 1.00 62.56 91 TYR A C 1
ATOM 729 O O . TYR A 1 91 ? 40.948 -12.559 -5.802 1.00 62.56 91 TYR A O 1
ATOM 737 N N . GLY A 1 92 ? 39.519 -13.885 -6.923 1.00 58.31 92 GLY A N 1
ATOM 738 C CA . GLY A 1 92 ? 38.959 -12.843 -7.770 1.00 58.31 92 GLY A CA 1
ATOM 739 C C . GLY A 1 92 ? 37.472 -12.673 -7.501 1.00 58.31 92 GLY A C 1
ATOM 740 O O . GLY A 1 92 ? 36.752 -13.660 -7.352 1.00 58.31 92 GLY A O 1
ATOM 741 N N . ARG A 1 93 ? 37.001 -11.426 -7.481 1.00 59.81 93 ARG A N 1
ATOM 742 C CA . ARG A 1 93 ? 35.576 -11.102 -7.587 1.00 59.81 93 ARG A CA 1
ATOM 743 C C . ARG A 1 93 ? 35.374 -10.308 -8.867 1.00 59.81 93 ARG A C 1
ATOM 745 O O . ARG A 1 93 ? 36.058 -9.314 -9.085 1.00 59.81 93 ARG A O 1
ATOM 752 N N . SER A 1 94 ? 34.439 -10.750 -9.701 1.00 55.31 94 SER A N 1
ATOM 753 C CA . SER A 1 94 ? 33.991 -10.015 -10.881 1.00 55.31 94 SER A CA 1
ATOM 754 C C . SER A 1 94 ? 32.518 -9.677 -10.717 1.00 55.31 94 SER A C 1
ATOM 756 O O . SER A 1 94 ? 31.721 -10.529 -10.328 1.00 55.31 94 SER A O 1
ATOM 758 N N . GLU A 1 95 ? 32.177 -8.428 -11.000 1.00 58.53 95 GLU A N 1
ATOM 759 C CA . GLU A 1 95 ? 30.810 -7.941 -11.072 1.00 58.53 95 GLU A CA 1
ATOM 760 C C . GLU A 1 95 ? 30.592 -7.417 -12.490 1.00 58.53 95 GLU A C 1
ATOM 762 O O . GLU A 1 95 ? 31.262 -6.482 -12.935 1.00 58.53 95 GLU A O 1
ATOM 767 N N . ILE A 1 96 ? 29.719 -8.092 -13.239 1.00 58.84 96 ILE A N 1
ATOM 768 C CA . ILE A 1 96 ? 29.384 -7.739 -14.618 1.00 58.84 96 ILE A CA 1
ATOM 769 C C . ILE A 1 96 ? 27.966 -7.188 -14.613 1.00 58.84 96 ILE A C 1
ATOM 771 O O . ILE A 1 96 ? 27.012 -7.943 -14.435 1.00 58.84 96 ILE A O 1
ATOM 775 N N . ASP A 1 97 ? 27.834 -5.888 -14.867 1.00 64.44 97 ASP A N 1
ATOM 776 C CA . ASP A 1 97 ? 26.534 -5.254 -15.046 1.00 64.44 97 ASP A CA 1
ATOM 777 C C . ASP A 1 97 ? 26.036 -5.497 -16.480 1.00 64.44 97 ASP A C 1
ATOM 779 O O . ASP A 1 97 ? 26.500 -4.913 -17.468 1.00 64.44 97 ASP A O 1
ATOM 783 N N . THR A 1 98 ? 25.076 -6.407 -16.621 1.00 72.44 98 THR A N 1
ATOM 784 C CA . THR A 1 98 ? 24.328 -6.601 -17.868 1.00 72.44 98 THR A CA 1
ATOM 785 C C . THR A 1 98 ? 22.989 -5.888 -17.770 1.00 72.44 98 THR A C 1
ATOM 787 O O . THR A 1 98 ? 22.235 -6.131 -16.829 1.00 72.44 98 THR A O 1
ATOM 790 N N . LYS A 1 99 ? 22.662 -5.042 -18.753 1.00 80.81 99 LYS A N 1
ATOM 791 C CA . LYS A 1 99 ? 21.345 -4.395 -18.840 1.00 80.81 99 LYS A CA 1
ATOM 792 C C . LYS A 1 99 ? 20.599 -4.875 -20.074 1.00 80.81 99 LYS A C 1
ATOM 794 O O . LYS A 1 99 ? 21.163 -4.927 -21.169 1.00 80.81 99 LYS A O 1
ATOM 799 N N . GLU A 1 100 ? 19.324 -5.197 -19.896 1.00 87.94 100 GLU A N 1
ATOM 800 C CA . GLU A 1 100 ? 18.423 -5.432 -21.019 1.00 87.94 100 GLU A CA 1
ATOM 801 C C . GLU A 1 100 ? 18.147 -4.109 -21.741 1.00 87.94 100 GLU A C 1
ATOM 803 O O . GLU A 1 100 ? 17.749 -3.109 -21.133 1.00 87.94 100 GLU A O 1
ATOM 808 N N . VAL A 1 101 ? 18.368 -4.106 -23.051 1.00 92.69 101 VAL A N 1
ATOM 809 C CA . VAL A 1 101 ? 18.133 -2.958 -23.922 1.00 92.69 101 VAL A CA 1
ATOM 810 C C . VAL A 1 101 ? 17.242 -3.371 -25.087 1.00 92.69 101 VAL A C 1
ATOM 812 O O . VAL A 1 101 ? 17.323 -4.488 -25.597 1.00 92.69 101 VAL A O 1
ATOM 815 N N . ASN A 1 102 ? 16.412 -2.442 -25.533 1.00 94.50 102 ASN A N 1
ATOM 816 C CA . ASN A 1 102 ? 15.722 -2.530 -26.808 1.00 94.50 102 ASN A CA 1
ATOM 817 C C . ASN A 1 102 ? 16.675 -2.081 -27.919 1.00 94.50 102 ASN A C 1
ATOM 819 O O . ASN A 1 102 ? 17.467 -1.153 -27.730 1.00 94.50 102 ASN A O 1
ATOM 823 N N . HIS A 1 103 ? 16.582 -2.703 -29.091 1.00 95.38 103 HIS A N 1
ATOM 824 C CA . HIS A 1 103 ? 17.320 -2.310 -30.286 1.00 95.38 103 HIS A CA 1
ATOM 825 C C . HIS A 1 103 ? 16.381 -2.202 -31.483 1.00 95.38 103 HIS A C 1
ATOM 827 O O . HIS A 1 103 ? 15.659 -3.143 -31.799 1.00 95.38 103 HIS A O 1
ATOM 833 N N . CYS A 1 104 ? 16.411 -1.065 -32.175 1.00 96.94 104 CYS A N 1
ATOM 834 C CA . CYS A 1 104 ? 15.644 -0.872 -33.399 1.00 96.94 104 CYS A CA 1
ATOM 835 C C . CYS A 1 104 ? 16.426 -1.370 -34.619 1.00 96.94 104 CYS A C 1
ATOM 837 O O . CYS A 1 104 ? 17.508 -0.852 -34.898 1.00 96.94 104 CYS A O 1
ATOM 839 N N . ASN A 1 105 ? 15.850 -2.304 -35.379 1.00 96.50 105 ASN A N 1
ATOM 840 C CA . ASN A 1 105 ? 16.476 -2.850 -36.587 1.00 96.50 105 ASN A CA 1
ATOM 841 C C . ASN A 1 105 ? 16.556 -1.834 -37.737 1.00 96.50 105 ASN A C 1
ATOM 843 O O . ASN A 1 105 ? 17.433 -1.952 -38.582 1.00 96.50 105 ASN A O 1
ATOM 847 N N . GLU A 1 106 ? 15.687 -0.818 -37.756 1.00 97.56 106 GLU A N 1
ATOM 848 C CA . GLU A 1 106 ? 15.657 0.173 -38.843 1.00 97.56 106 GLU A CA 1
ATOM 849 C C . GLU A 1 106 ? 16.732 1.254 -38.713 1.00 97.56 106 GLU A C 1
ATOM 851 O O . GLU A 1 106 ? 17.411 1.589 -39.675 1.00 97.56 106 GLU A O 1
ATOM 856 N N . CYS A 1 107 ? 16.868 1.857 -37.524 1.00 96.44 107 CYS A N 1
ATOM 857 C CA . CYS A 1 107 ? 17.775 2.995 -37.315 1.00 96.44 107 CYS A CA 1
ATOM 858 C C . CYS A 1 107 ? 18.954 2.687 -36.382 1.00 96.44 107 CYS A C 1
ATOM 860 O O . CYS A 1 107 ? 19.722 3.589 -36.041 1.00 96.44 107 CYS A O 1
ATOM 862 N N . GLY A 1 108 ? 19.063 1.443 -35.904 1.00 94.69 108 GLY A N 1
ATOM 863 C CA . GLY A 1 108 ? 20.136 0.965 -35.030 1.00 94.69 108 GLY A CA 1
ATOM 864 C C . GLY A 1 108 ? 20.113 1.506 -33.595 1.00 94.69 108 GLY A C 1
ATOM 865 O O . GLY A 1 108 ? 20.926 1.079 -32.775 1.00 94.69 108 GLY A O 1
ATOM 866 N N . HIS A 1 109 ? 19.206 2.433 -33.265 1.00 95.69 109 HIS A N 1
ATOM 867 C CA . HIS A 1 109 ? 19.128 3.048 -31.940 1.00 95.69 109 HIS A CA 1
ATOM 868 C C . HIS A 1 109 ? 18.860 2.005 -30.845 1.00 95.69 109 HIS A C 1
ATOM 870 O O . HIS A 1 109 ? 18.073 1.077 -31.044 1.00 95.69 109 HIS A O 1
ATOM 876 N N . GLN A 1 110 ? 19.509 2.176 -29.692 1.00 94.00 110 GLN A N 1
ATOM 877 C CA . GLN A 1 110 ? 19.367 1.320 -28.516 1.00 94.00 110 GLN A CA 1
ATOM 878 C C . GLN A 1 110 ? 18.959 2.152 -27.302 1.00 94.00 110 GLN A C 1
ATOM 880 O O . GLN A 1 110 ? 19.443 3.271 -27.133 1.00 94.00 110 GLN A O 1
ATOM 885 N N . TRP A 1 111 ? 18.091 1.603 -26.455 1.00 93.81 111 TRP A N 1
ATOM 886 C CA . TRP A 1 111 ? 17.674 2.237 -25.204 1.00 93.81 111 TRP A CA 1
ATOM 887 C C . TRP A 1 111 ? 17.373 1.191 -24.135 1.00 93.81 111 TRP A C 1
ATOM 889 O O . TRP A 1 111 ? 17.020 0.056 -24.441 1.00 93.81 111 TRP A O 1
ATOM 899 N N . ILE A 1 112 ? 17.536 1.569 -22.869 1.00 91.88 112 ILE A N 1
ATOM 900 C CA . ILE A 1 112 ? 17.279 0.686 -21.726 1.00 91.88 112 ILE A CA 1
ATOM 901 C C . ILE A 1 112 ? 15.781 0.366 -21.670 1.00 91.88 112 ILE A C 1
ATOM 903 O O . ILE A 1 112 ? 14.958 1.275 -21.822 1.00 91.88 112 ILE A O 1
ATOM 907 N N . LYS A 1 113 ? 1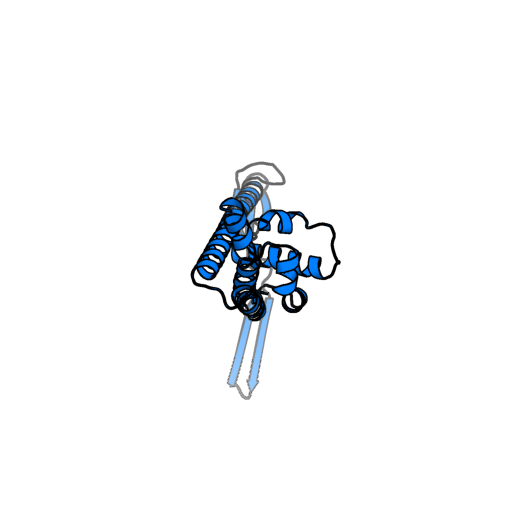5.439 -0.909 -21.446 1.00 92.69 113 LYS A N 1
ATOM 908 C CA . LYS A 1 113 ? 14.043 -1.329 -21.270 1.00 92.69 113 LYS A CA 1
ATOM 909 C C . LYS A 1 113 ? 13.396 -0.619 -20.091 1.00 92.69 113 LYS A C 1
ATOM 911 O O . LYS A 1 113 ? 14.047 -0.363 -19.076 1.00 92.69 113 LYS A O 1
ATOM 916 N N . TYR A 1 114 ? 12.106 -0.327 -20.204 1.00 90.75 114 TYR A N 1
ATOM 917 C CA . TYR A 1 114 ? 11.385 0.324 -19.120 1.00 90.75 114 TYR A CA 1
ATOM 918 C C . TYR A 1 114 ? 11.304 -0.593 -17.880 1.00 90.75 114 TYR A C 1
ATOM 920 O O . TYR A 1 114 ? 10.719 -1.681 -17.956 1.00 90.75 114 TYR A O 1
ATOM 928 N N . PRO A 1 115 ? 11.863 -0.179 -16.724 1.00 90.19 115 PRO A N 1
ATOM 929 C CA . PRO A 1 115 ? 11.759 -0.956 -15.499 1.00 90.19 115 PRO A CA 1
ATOM 930 C C . PRO A 1 115 ? 10.335 -0.847 -14.950 1.00 90.19 115 PRO A C 1
ATOM 932 O O . PRO A 1 115 ? 9.838 0.253 -14.717 1.00 90.19 115 PRO A O 1
ATOM 935 N N . ILE A 1 116 ? 9.674 -1.984 -14.724 1.00 89.31 116 ILE A N 1
ATOM 936 C CA . ILE A 1 116 ? 8.342 -1.969 -14.113 1.00 89.31 116 ILE A CA 1
ATOM 937 C C . ILE A 1 116 ? 8.479 -1.684 -12.618 1.00 89.31 116 ILE A C 1
ATOM 939 O O . ILE A 1 116 ? 9.153 -2.423 -11.898 1.00 89.31 116 ILE A O 1
ATOM 943 N N . SER A 1 117 ? 7.789 -0.644 -12.151 1.00 91.75 117 SER A N 1
ATOM 944 C CA . SER A 1 117 ? 7.578 -0.419 -10.725 1.00 91.75 117 SER A CA 1
ATOM 945 C C . SER A 1 117 ? 6.462 -1.335 -10.224 1.00 91.75 117 SER A C 1
ATOM 947 O O . SER A 1 117 ? 5.298 -1.183 -10.598 1.00 91.75 117 SER A O 1
ATOM 949 N N . TYR A 1 118 ? 6.808 -2.311 -9.388 1.00 89.06 118 TYR A N 1
ATOM 950 C CA . TYR A 1 118 ? 5.824 -3.186 -8.758 1.00 89.06 118 TYR A CA 1
ATOM 951 C C . TYR A 1 118 ? 5.345 -2.563 -7.450 1.00 89.06 118 TYR A C 1
ATOM 953 O O . TYR A 1 118 ? 6.155 -2.192 -6.604 1.00 89.06 118 TYR A O 1
ATOM 961 N N . LYS A 1 119 ? 4.025 -2.495 -7.278 1.00 94.19 119 LYS A N 1
ATOM 962 C CA . LYS A 1 119 ? 3.387 -2.196 -5.996 1.00 94.19 119 LYS A CA 1
ATOM 963 C C . LYS A 1 119 ? 2.338 -3.255 -5.706 1.00 94.19 119 LYS A C 1
ATOM 965 O O . LYS A 1 119 ? 1.434 -3.479 -6.512 1.00 94.19 119 LYS A O 1
ATOM 970 N N . TRP A 1 120 ? 2.481 -3.902 -4.564 1.00 94.31 120 TRP A N 1
ATOM 971 C CA . TRP A 1 120 ? 1.565 -4.906 -4.054 1.00 94.31 120 TRP A CA 1
ATOM 972 C C . TRP A 1 120 ? 0.522 -4.264 -3.146 1.00 94.31 120 TRP A C 1
ATOM 974 O O . TRP A 1 120 ? 0.633 -3.106 -2.751 1.00 94.31 120 TRP A O 1
ATOM 984 N N . GLU A 1 121 ? -0.485 -5.048 -2.770 1.00 96.50 121 GLU A N 1
ATOM 985 C CA . GLU A 1 121 ? -1.546 -4.636 -1.845 1.00 96.50 121 GLU A CA 1
ATOM 986 C C . GLU A 1 121 ? -0.991 -3.943 -0.586 1.00 96.50 121 GLU A C 1
ATOM 988 O O . GLU A 1 121 ? -1.437 -2.857 -0.223 1.00 96.50 121 GLU A O 1
ATOM 993 N N . TYR A 1 122 ? 0.026 -4.535 0.045 1.00 96.44 122 TYR A N 1
ATOM 994 C CA . TYR A 1 122 ? 0.620 -3.996 1.268 1.00 96.44 122 TYR A CA 1
ATOM 995 C C . TYR A 1 122 ? 1.343 -2.660 1.070 1.00 96.44 122 TYR A C 1
ATOM 997 O O . TYR A 1 122 ? 1.388 -1.874 2.014 1.00 96.44 122 TYR A O 1
ATOM 1005 N N . ASP A 1 123 ? 1.861 -2.379 -0.128 1.00 97.31 123 ASP A N 1
ATOM 1006 C CA . ASP A 1 123 ? 2.520 -1.105 -0.431 1.00 97.31 123 ASP A CA 1
ATOM 1007 C C . ASP A 1 123 ? 1.494 0.034 -0.472 1.00 97.31 123 ASP A C 1
ATOM 1009 O O . ASP A 1 123 ? 1.710 1.083 0.126 1.00 97.31 123 ASP A O 1
ATOM 1013 N N . PHE A 1 124 ? 0.328 -0.197 -1.088 1.00 97.25 124 PHE A N 1
ATOM 1014 C CA . PHE A 1 124 ? -0.769 0.779 -1.092 1.00 97.25 124 PHE A CA 1
ATOM 1015 C C . PHE A 1 124 ? -1.309 1.041 0.309 1.00 97.25 124 PHE A C 1
ATOM 1017 O O . PHE A 1 124 ? -1.520 2.190 0.691 1.00 97.25 124 PHE A O 1
ATOM 1024 N N . ILE A 1 125 ? -1.487 -0.019 1.100 1.00 97.81 125 ILE A N 1
ATOM 1025 C CA . ILE A 1 125 ? -1.901 0.115 2.497 1.00 97.81 125 ILE A CA 1
ATOM 1026 C C . ILE A 1 125 ? -0.871 0.946 3.269 1.00 97.81 125 ILE A C 1
ATOM 1028 O O . ILE A 1 125 ? -1.254 1.864 3.992 1.00 97.81 125 ILE A O 1
ATOM 1032 N N . ALA A 1 126 ? 0.422 0.650 3.115 1.00 97.56 126 ALA A N 1
ATOM 1033 C CA . ALA A 1 126 ? 1.488 1.387 3.781 1.00 97.56 126 ALA A CA 1
ATOM 1034 C C . ALA A 1 126 ? 1.513 2.864 3.366 1.00 97.56 126 ALA A C 1
ATOM 1036 O O . ALA A 1 126 ? 1.609 3.728 4.238 1.00 97.56 126 ALA A O 1
ATOM 1037 N N . ASP A 1 127 ? 1.350 3.159 2.075 1.00 95.81 127 ASP A N 1
ATOM 1038 C CA . ASP A 1 127 ? 1.236 4.525 1.556 1.00 95.81 127 ASP A CA 1
ATOM 1039 C C . ASP A 1 127 ? 0.074 5.273 2.231 1.00 95.81 127 ASP A C 1
ATOM 1041 O O . ASP A 1 127 ? 0.275 6.353 2.787 1.00 95.81 127 ASP A O 1
ATOM 1045 N N . TRP A 1 128 ? -1.116 4.668 2.305 1.00 95.94 128 TRP A N 1
ATOM 1046 C CA . TRP A 1 128 ? -2.267 5.279 2.980 1.00 95.94 128 TRP A CA 1
ATOM 1047 C C . TRP A 1 128 ? -2.037 5.503 4.473 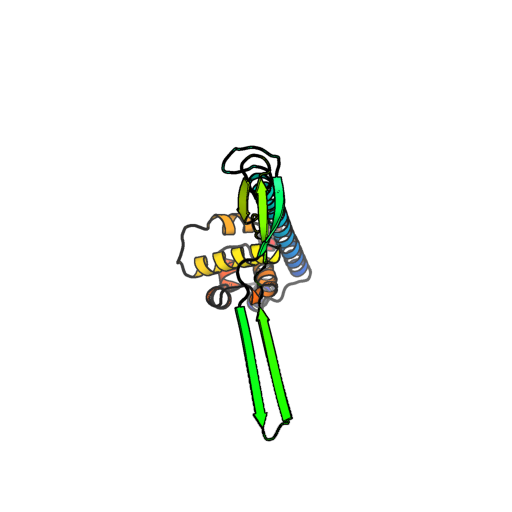1.00 95.94 128 TRP A C 1
ATOM 1049 O O . TRP A 1 128 ? -2.404 6.547 5.008 1.00 95.94 128 TRP A O 1
ATOM 1059 N N . MET A 1 129 ? -1.421 4.548 5.170 1.00 96.50 129 MET A N 1
ATOM 1060 C CA . MET A 1 129 ? -1.105 4.719 6.589 1.00 96.50 129 MET A CA 1
ATOM 1061 C C . MET A 1 129 ? -0.067 5.826 6.794 1.00 96.50 129 MET A C 1
ATOM 1063 O O . MET A 1 129 ? -0.204 6.635 7.711 1.00 96.50 129 MET A O 1
ATOM 1067 N N . ASN A 1 130 ? 0.947 5.903 5.928 1.00 95.00 130 ASN A N 1
ATOM 1068 C CA . ASN A 1 130 ? 1.948 6.966 5.954 1.00 95.00 130 ASN A CA 1
ATOM 1069 C C . ASN A 1 130 ? 1.306 8.345 5.753 1.00 95.00 130 ASN A C 1
ATOM 1071 O O . ASN A 1 130 ? 1.680 9.298 6.438 1.00 95.00 130 ASN A O 1
ATOM 1075 N N . ASP A 1 131 ? 0.294 8.427 4.897 1.00 92.75 131 ASP A N 1
ATOM 1076 C CA . ASP A 1 131 ? -0.485 9.641 4.665 1.00 92.75 131 ASP A CA 1
ATOM 1077 C C . ASP A 1 131 ? -1.310 10.058 5.876 1.00 92.75 131 ASP A C 1
ATOM 1079 O O . ASP A 1 131 ? -1.283 11.224 6.271 1.00 92.75 131 ASP A O 1
ATOM 1083 N N . LEU A 1 132 ? -1.990 9.105 6.517 1.00 92.56 132 LEU A N 1
ATOM 1084 C CA . LEU A 1 132 ? -2.712 9.366 7.761 1.00 92.56 132 LEU A CA 1
ATOM 1085 C C . LEU A 1 132 ? -1.760 9.789 8.890 1.00 92.56 132 LEU A C 1
ATOM 1087 O O . LEU A 1 132 ? -2.097 10.668 9.684 1.00 92.56 132 LEU A O 1
ATOM 1091 N N . GLY A 1 133 ? -0.556 9.210 8.941 1.00 91.44 133 GLY A N 1
ATOM 1092 C CA . GLY A 1 133 ? 0.493 9.606 9.880 1.00 91.44 133 GLY A CA 1
ATOM 1093 C C . GLY A 1 133 ? 0.924 11.060 9.686 1.00 91.44 133 GLY A C 1
ATOM 1094 O O . GLY A 1 133 ? 0.953 11.819 10.652 1.00 91.44 133 GLY A O 1
ATOM 1095 N N . LYS A 1 134 ? 1.169 11.492 8.443 1.00 88.94 134 LYS A N 1
ATOM 10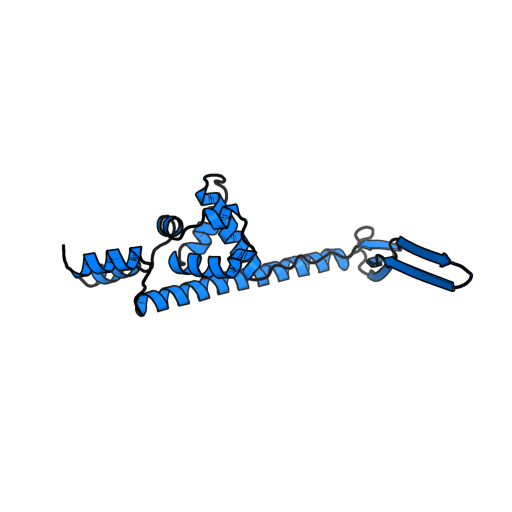96 C CA . LYS A 1 134 ? 1.456 12.905 8.132 1.00 88.94 134 LYS A CA 1
ATOM 1097 C C . LYS A 1 134 ? 0.292 13.821 8.508 1.00 88.94 134 LYS A C 1
ATOM 1099 O O . LYS A 1 134 ? 0.501 14.858 9.133 1.00 88.94 134 LYS A O 1
ATOM 1104 N N . PHE A 1 135 ? -0.941 13.404 8.216 1.00 84.44 135 PHE A N 1
ATOM 1105 C CA . PHE A 1 135 ? -2.133 14.165 8.586 1.00 84.44 135 PHE A CA 1
ATOM 1106 C C . PHE A 1 135 ? -2.229 14.386 10.105 1.00 84.44 135 PHE A C 1
ATOM 1108 O O . PHE A 1 135 ? -2.558 15.485 10.547 1.00 84.44 135 PHE A O 1
ATOM 1115 N N . SER A 1 136 ? -1.892 13.376 10.918 1.00 82.06 136 SER A N 1
ATOM 1116 C CA . SER A 1 136 ? -1.880 13.508 12.384 1.00 82.06 136 SER A CA 1
ATOM 1117 C C . SER A 1 136 ? -0.885 14.554 12.907 1.00 82.06 136 SER A C 1
ATOM 1119 O O . SER A 1 136 ? -1.105 15.122 13.972 1.00 82.06 136 SER A O 1
ATOM 1121 N N . GLN A 1 137 ? 0.161 14.861 12.136 1.00 81.31 137 GLN A N 1
ATOM 1122 C CA . GLN A 1 137 ? 1.187 15.854 12.470 1.00 81.31 137 GLN A CA 1
ATOM 1123 C C . GLN A 1 137 ? 0.846 17.271 11.979 1.00 81.31 137 GLN A C 1
ATOM 1125 O O . GLN A 1 137 ? 1.634 18.188 12.188 1.00 81.31 137 GLN A O 1
ATOM 1130 N N . GLY A 1 138 ? -0.289 17.460 11.292 1.00 76.94 138 GLY A N 1
ATOM 1131 C CA . GLY A 1 138 ? -0.661 18.746 10.692 1.00 76.94 138 GLY A CA 1
ATOM 1132 C C . GLY A 1 138 ? 0.259 19.190 9.549 1.00 76.94 138 GLY A C 1
ATOM 1133 O O . GLY A 1 138 ? 0.261 20.365 9.194 1.00 76.94 138 GLY A O 1
ATOM 1134 N N . SER A 1 139 ? 1.053 18.272 8.986 1.00 66.31 139 SER A N 1
ATOM 1135 C CA . SER A 1 139 ? 2.131 18.595 8.047 1.00 66.31 139 SER A CA 1
ATOM 1136 C C . SER A 1 139 ? 1.704 18.670 6.579 1.00 66.31 139 SER A C 1
ATOM 1138 O O . SER A 1 139 ? 2.528 19.041 5.746 1.00 66.31 139 SER A O 1
ATOM 1140 N N . ASP A 1 140 ? 0.448 18.351 6.235 1.00 67.31 140 ASP A N 1
ATOM 1141 C CA . ASP A 1 140 ? -0.004 18.374 4.837 1.00 67.31 140 ASP A CA 1
ATOM 1142 C C . ASP A 1 140 ? -1.543 18.500 4.677 1.00 67.31 140 ASP A C 1
ATOM 1144 O O . ASP A 1 140 ? -2.279 17.627 5.151 1.00 67.31 140 ASP A O 1
ATOM 1148 N N . PRO A 1 141 ? -2.065 19.542 3.993 1.00 59.81 141 PRO A N 1
ATOM 1149 C CA . PRO A 1 141 ? -3.482 19.652 3.634 1.00 59.81 141 PRO A CA 1
ATOM 1150 C C . PRO A 1 141 ? -3.903 18.780 2.429 1.00 59.81 141 PRO A C 1
ATOM 1152 O O . PRO A 1 141 ? -5.099 18.656 2.166 1.00 59.81 141 PRO A O 1
ATOM 1155 N N . VAL A 1 142 ? -2.970 18.158 1.692 1.00 48.84 142 VAL A N 1
ATOM 1156 C CA . VAL A 1 142 ? -3.226 17.597 0.346 1.00 48.84 142 VAL A CA 1
ATOM 1157 C C . VAL A 1 142 ? -3.884 16.202 0.326 1.00 48.84 142 VAL A C 1
ATOM 1159 O O . VAL A 1 142 ? -4.249 15.725 -0.741 1.00 48.84 142 VAL A O 1
ATOM 1162 N N . ARG A 1 143 ? -4.150 15.524 1.453 1.00 64.19 143 ARG A N 1
ATOM 1163 C CA . ARG A 1 143 ? -4.628 14.113 1.413 1.00 64.19 143 ARG A CA 1
ATOM 1164 C C . ARG A 1 143 ? -6.018 13.850 1.988 1.00 64.19 143 ARG A C 1
ATOM 1166 O O . ARG A 1 143 ? -6.256 12.835 2.643 1.00 64.19 143 ARG A O 1
ATOM 1173 N N . TYR A 1 144 ? -6.975 14.721 1.660 1.00 76.25 144 TYR A N 1
ATOM 1174 C CA . TYR A 1 144 ? -8.406 14.435 1.853 1.00 76.25 144 TYR A CA 1
ATOM 1175 C C . TYR A 1 144 ? -8.853 13.164 1.103 1.00 76.25 144 TYR A C 1
ATOM 1177 O O . TYR A 1 144 ? -9.805 12.501 1.513 1.00 76.25 144 TYR A O 1
ATOM 1185 N N . GLU A 1 145 ? -8.132 12.781 0.045 1.00 87.25 145 GLU A N 1
ATOM 1186 C CA . GLU A 1 145 ? -8.376 11.568 -0.740 1.00 87.25 145 GLU A CA 1
ATOM 1187 C C . GLU A 1 145 ? -8.298 10.296 0.108 1.00 87.25 145 GLU A C 1
ATOM 1189 O O . GLU A 1 145 ? -9.244 9.516 0.097 1.00 87.25 145 GLU A O 1
ATOM 1194 N N . THR A 1 146 ? -7.241 10.112 0.908 1.00 91.75 146 THR A N 1
ATOM 1195 C CA . THR A 1 146 ? -7.079 8.912 1.751 1.00 91.75 146 THR A CA 1
ATOM 1196 C C . THR A 1 146 ? -8.161 8.832 2.825 1.00 91.75 146 THR A C 1
ATOM 1198 O O . THR A 1 146 ? -8.735 7.769 3.060 1.00 91.75 146 THR A O 1
ATOM 1201 N N . VAL A 1 147 ? -8.501 9.964 3.451 1.00 90.75 147 VAL A N 1
ATOM 1202 C CA . VAL A 1 147 ? -9.600 10.023 4.430 1.00 90.75 147 VAL A CA 1
ATOM 1203 C C . VAL A 1 147 ? -10.937 9.696 3.763 1.00 90.75 147 VAL A C 1
ATOM 1205 O O . VAL A 1 147 ? -11.731 8.941 4.316 1.00 90.75 147 VAL A O 1
ATOM 1208 N N . THR A 1 148 ? -11.173 10.207 2.554 1.00 92.12 148 THR A N 1
ATOM 1209 C CA . THR A 1 148 ? -12.395 9.940 1.782 1.00 92.12 148 THR A CA 1
ATOM 1210 C C . THR A 1 148 ? -12.480 8.486 1.336 1.00 92.12 148 THR A C 1
ATOM 1212 O O . THR A 1 148 ? -13.545 7.880 1.442 1.00 92.12 148 THR A O 1
ATOM 1215 N N . LEU A 1 149 ? -11.368 7.915 0.873 1.00 94.38 149 LEU A N 1
ATOM 1216 C CA . LEU A 1 149 ? -11.259 6.524 0.443 1.00 94.38 149 LEU A CA 1
ATOM 1217 C C . LEU A 1 149 ? -11.597 5.564 1.586 1.00 94.38 149 LEU A C 1
ATOM 1219 O O . LEU A 1 149 ? -12.290 4.570 1.383 1.00 94.38 149 LEU A O 1
ATOM 1223 N N . LEU A 1 150 ? -11.128 5.881 2.795 1.00 95.25 150 LEU A N 1
ATOM 1224 C CA . LEU A 1 150 ? -11.264 5.029 3.974 1.00 95.25 150 LEU A CA 1
ATOM 1225 C C . LEU A 1 150 ? -12.454 5.401 4.871 1.00 95.25 150 LEU A C 1
ATOM 1227 O O . LEU A 1 150 ? -12.629 4.786 5.919 1.00 95.25 150 LEU A O 1
ATOM 1231 N N . LYS A 1 151 ? -13.291 6.372 4.481 1.00 94.69 151 LYS A N 1
ATOM 1232 C CA . LYS A 1 151 ? -14.363 6.934 5.329 1.00 94.69 151 LYS A CA 1
ATOM 1233 C C . LYS A 1 151 ? -15.358 5.895 5.861 1.00 94.69 151 LYS A C 1
ATOM 1235 O O . LYS A 1 151 ? -15.916 6.072 6.943 1.00 94.69 151 LYS A O 1
ATOM 1240 N N . ASP A 1 152 ? -15.578 4.829 5.092 1.00 95.00 152 ASP A N 1
ATOM 1241 C CA . ASP A 1 152 ? -16.534 3.762 5.401 1.00 95.00 152 ASP A CA 1
ATOM 1242 C C . ASP A 1 152 ? -15.873 2.563 6.107 1.00 95.00 152 ASP A C 1
ATOM 1244 O O . ASP A 1 152 ? -16.557 1.615 6.495 1.00 95.00 152 ASP A O 1
ATOM 1248 N N . ILE A 1 153 ? -14.551 2.603 6.308 1.00 97.31 153 ILE A N 1
ATOM 1249 C CA . ILE A 1 153 ? -13.803 1.581 7.038 1.00 97.31 153 ILE A CA 1
ATOM 1250 C C . ILE A 1 153 ? -13.721 1.981 8.520 1.00 97.31 153 ILE A C 1
ATOM 1252 O O . ILE A 1 153 ? -13.330 3.109 8.831 1.00 97.31 153 ILE A O 1
ATOM 1256 N N . PRO A 1 154 ? -14.053 1.080 9.464 1.00 97.50 154 PRO A N 1
ATOM 1257 C CA . PRO A 1 154 ? -13.945 1.389 10.883 1.00 97.50 154 PRO A CA 1
ATOM 1258 C C . PRO A 1 154 ? -12.510 1.701 11.321 1.00 97.50 154 PRO A C 1
ATOM 1260 O O . PRO A 1 154 ? -11.558 1.061 10.867 1.00 97.50 154 PRO A O 1
ATOM 1263 N N . ALA A 1 155 ? -12.365 2.621 12.279 1.00 97.12 155 ALA A N 1
ATOM 1264 C CA . ALA A 1 155 ? -11.067 3.009 12.840 1.00 97.12 155 ALA A CA 1
ATOM 1265 C C . ALA A 1 155 ? -10.259 1.799 13.345 1.00 97.12 155 ALA A C 1
ATOM 1267 O O . ALA A 1 155 ? -9.055 1.706 13.112 1.00 97.12 155 ALA A O 1
ATOM 1268 N N . GLU A 1 156 ? -10.928 0.851 14.007 1.00 97.69 156 GLU A N 1
ATOM 1269 C CA . GLU A 1 156 ? -10.312 -0.374 14.521 1.00 97.69 156 GLU A CA 1
ATOM 1270 C C . GLU A 1 156 ? -9.776 -1.280 13.402 1.00 97.69 156 GLU A C 1
ATOM 1272 O O . GLU A 1 156 ? -8.692 -1.838 13.548 1.00 97.69 156 GLU A O 1
ATOM 1277 N N . SER A 1 157 ? -10.478 -1.380 12.269 1.00 98.31 157 SER A N 1
ATOM 1278 C CA . SER A 1 157 ? -10.012 -2.146 11.106 1.00 98.31 157 SER A CA 1
ATOM 1279 C C . SER A 1 157 ? -8.786 -1.509 10.456 1.00 98.31 157 SER A C 1
ATOM 1281 O O . SER A 1 157 ? -7.837 -2.210 10.110 1.00 98.31 157 SER A O 1
ATOM 1283 N N . ILE A 1 158 ? -8.787 -0.178 10.309 1.00 97.94 158 ILE A N 1
ATOM 1284 C CA . ILE A 1 158 ? -7.638 0.573 9.777 1.00 97.94 158 ILE A CA 1
ATOM 1285 C C . ILE A 1 158 ? -6.416 0.343 10.669 1.00 97.94 158 ILE A C 1
ATOM 1287 O O . ILE A 1 158 ? -5.332 0.043 10.171 1.00 97.94 158 ILE A O 1
ATOM 1291 N N . TRP A 1 159 ? -6.603 0.437 11.987 1.00 97.81 159 TRP A N 1
ATOM 1292 C CA . TRP A 1 159 ? -5.550 0.187 12.965 1.00 97.81 159 TRP A CA 1
ATOM 1293 C C . TRP A 1 159 ? -5.014 -1.246 12.891 1.00 97.81 159 TRP A C 1
ATOM 1295 O O . TRP A 1 159 ? -3.807 -1.441 12.817 1.00 97.81 159 TRP A O 1
ATOM 1305 N N . GLU A 1 160 ? -5.885 -2.255 12.865 1.00 97.50 160 GLU A N 1
ATOM 1306 C CA . GLU A 1 160 ? -5.460 -3.658 12.805 1.00 97.50 160 GLU A CA 1
ATOM 1307 C C . GLU A 1 160 ? -4.657 -3.959 11.531 1.00 97.50 160 GLU A C 1
ATOM 1309 O O . GLU A 1 160 ? -3.601 -4.595 11.578 1.00 97.50 160 GLU A O 1
ATOM 1314 N N . VAL A 1 161 ? -5.101 -3.431 10.388 1.00 97.69 161 VAL A N 1
ATOM 1315 C CA . VAL A 1 161 ? -4.364 -3.570 9.131 1.00 97.69 161 VAL A CA 1
ATOM 1316 C C . VAL A 1 161 ? -3.038 -2.801 9.167 1.00 97.69 161 VAL A C 1
ATOM 1318 O O . VAL A 1 161 ? -2.039 -3.326 8.669 1.00 97.69 161 VAL A O 1
ATOM 1321 N N . SER A 1 162 ? -2.977 -1.613 9.781 1.00 97.12 162 SER A N 1
ATOM 1322 C CA . SER A 1 162 ? -1.728 -0.843 9.883 1.00 97.12 162 SER A CA 1
ATOM 1323 C C . SER A 1 162 ? -0.639 -1.613 10.632 1.00 97.12 162 SER A C 1
ATOM 1325 O O . SER A 1 162 ? 0.521 -1.591 10.220 1.00 97.12 162 SER A O 1
ATOM 1327 N N . GLN A 1 163 ? -1.017 -2.387 11.656 1.00 96.75 163 GLN A N 1
ATOM 1328 C CA . GLN A 1 163 ? -0.082 -3.254 12.374 1.00 96.75 163 GLN A CA 1
ATOM 1329 C C . GLN A 1 163 ? 0.508 -4.336 11.461 1.00 96.75 163 GLN A C 1
ATOM 1331 O O . GLN A 1 163 ? 1.702 -4.623 11.533 1.00 96.75 163 GLN A O 1
ATOM 1336 N N . SER A 1 164 ? -0.291 -4.892 10.542 1.00 96.62 164 SER A N 1
ATOM 1337 C CA . SER A 1 164 ? 0.184 -5.918 9.600 1.00 96.62 164 SER A CA 1
ATOM 1338 C C . SER A 1 164 ? 1.213 -5.401 8.586 1.00 96.62 164 SER A C 1
ATOM 1340 O O . SER A 1 164 ? 2.008 -6.182 8.064 1.00 96.62 164 SER A O 1
ATOM 1342 N N . VAL A 1 165 ? 1.247 -4.086 8.345 1.00 97.25 165 VAL A N 1
ATOM 1343 C CA . VAL A 1 165 ? 2.215 -3.430 7.450 1.00 97.25 165 VAL A CA 1
ATOM 1344 C C . VAL A 1 165 ? 3.244 -2.582 8.192 1.00 97.25 165 VAL A C 1
ATOM 1346 O O . VAL A 1 165 ? 3.981 -1.840 7.551 1.00 97.25 165 VAL A O 1
ATOM 1349 N N . ALA A 1 166 ? 3.357 -2.703 9.519 1.00 96.12 166 ALA A N 1
ATOM 1350 C CA . ALA A 1 166 ? 4.183 -1.818 10.345 1.00 96.12 166 ALA A CA 1
ATOM 1351 C C . ALA A 1 166 ? 5.635 -1.680 9.849 1.00 96.12 166 ALA A C 1
ATOM 1353 O O . ALA A 1 166 ? 6.210 -0.598 9.910 1.00 96.12 166 ALA A O 1
ATOM 1354 N N . ARG A 1 167 ? 6.221 -2.748 9.293 1.00 96.81 167 ARG A N 1
ATOM 1355 C CA . ARG A 1 167 ? 7.587 -2.737 8.735 1.00 96.81 167 ARG A CA 1
ATOM 1356 C C . ARG A 1 167 ? 7.776 -1.830 7.509 1.00 96.81 167 ARG A C 1
ATOM 1358 O O . ARG A 1 167 ? 8.905 -1.468 7.209 1.00 96.81 167 ARG A O 1
ATOM 1365 N N . LEU A 1 168 ? 6.696 -1.519 6.795 1.00 96.38 168 LEU A N 1
ATOM 1366 C CA . LEU A 1 168 ? 6.684 -0.661 5.605 1.00 96.38 168 LEU A CA 1
ATOM 1367 C C . LEU A 1 168 ? 6.355 0.799 5.955 1.00 96.38 168 LEU A C 1
ATOM 1369 O O . LEU A 1 168 ? 6.438 1.681 5.103 1.00 96.38 168 LEU A O 1
ATOM 1373 N N . LEU A 1 169 ? 5.958 1.064 7.202 1.00 96.25 169 LEU A N 1
ATOM 1374 C CA . LEU A 1 169 ? 5.589 2.398 7.654 1.00 96.25 169 LEU A CA 1
ATOM 1375 C C . LEU A 1 169 ? 6.826 3.205 8.036 1.00 96.25 169 LEU A C 1
ATOM 1377 O O . LEU A 1 169 ? 7.780 2.692 8.630 1.00 96.25 169 LEU A O 1
ATOM 1381 N N . HIS A 1 170 ? 6.769 4.509 7.781 1.00 95.75 170 HIS A N 1
ATOM 1382 C CA . HIS A 1 170 ? 7.759 5.429 8.317 1.00 95.75 170 HIS A CA 1
ATOM 1383 C C . HIS A 1 170 ? 7.768 5.358 9.846 1.00 95.75 170 HIS A C 1
ATOM 1385 O O . HIS A 1 170 ? 6.738 5.141 10.488 1.00 95.75 170 HIS A O 1
ATOM 1391 N N . TYR A 1 171 ? 8.939 5.576 10.447 1.00 94.75 171 TYR A N 1
ATOM 1392 C CA . TYR A 1 171 ? 9.068 5.627 11.904 1.00 94.75 171 TYR A CA 1
ATOM 1393 C C . TYR A 1 171 ? 8.080 6.627 12.520 1.00 94.75 171 TYR A C 1
ATOM 1395 O O . TYR A 1 171 ? 7.317 6.278 13.413 1.00 94.75 171 TYR A O 1
ATOM 1403 N N . SER A 1 172 ? 8.010 7.835 11.956 1.00 92.38 172 SER A N 1
ATOM 1404 C CA . SER A 1 172 ? 7.097 8.876 12.422 1.00 92.38 172 SER A CA 1
ATOM 1405 C C . SER A 1 172 ? 5.625 8.462 12.316 1.00 92.38 172 SER A C 1
ATOM 1407 O O . SER A 1 172 ? 4.840 8.766 13.208 1.00 92.38 172 SER A O 1
ATOM 1409 N N . THR A 1 173 ? 5.236 7.722 11.281 1.00 94.44 173 THR A N 1
ATOM 1410 C CA . THR A 1 173 ? 3.875 7.192 11.155 1.00 94.44 173 THR A CA 1
ATOM 1411 C C . THR A 1 173 ? 3.564 6.174 12.244 1.00 94.44 173 THR A C 1
ATOM 1413 O O . THR A 1 173 ? 2.493 6.250 12.834 1.00 94.44 173 THR A O 1
ATOM 1416 N N . ARG A 1 174 ? 4.490 5.257 12.552 1.00 93.75 174 ARG A N 1
ATOM 1417 C CA . ARG A 1 174 ? 4.293 4.257 13.618 1.00 93.75 174 ARG A CA 1
ATOM 1418 C C . ARG A 1 174 ? 4.079 4.892 14.989 1.00 93.75 174 ARG A C 1
ATOM 1420 O O . ARG A 1 174 ? 3.221 4.428 15.729 1.00 93.75 174 ARG A O 1
ATOM 1427 N N . GLU A 1 175 ? 4.817 5.957 15.286 1.00 90.69 175 GLU A N 1
ATOM 1428 C CA . GLU A 1 175 ? 4.707 6.686 16.554 1.00 90.69 175 GLU A CA 1
ATOM 1429 C C . GLU A 1 175 ? 3.396 7.478 16.670 1.00 90.69 175 GLU A C 1
ATOM 1431 O O . GLU A 1 175 ? 2.814 7.574 17.747 1.00 90.69 175 GLU A O 1
ATOM 1436 N N . ASN A 1 176 ? 2.908 8.050 15.563 1.00 88.19 176 ASN A N 1
ATOM 1437 C CA . ASN A 1 176 ? 1.820 9.035 15.613 1.00 88.19 176 ASN A CA 1
ATOM 1438 C C . ASN A 1 176 ? 0.443 8.489 15.209 1.00 88.19 176 ASN A C 1
ATOM 1440 O O . ASN A 1 176 ? -0.583 8.999 15.670 1.00 88.19 176 ASN A O 1
ATOM 1444 N N . LEU A 1 177 ? 0.386 7.455 14.366 1.00 93.44 177 LEU A N 1
ATOM 1445 C CA . LEU A 1 177 ? -0.867 6.896 13.863 1.00 93.44 177 LEU A CA 1
ATOM 1446 C C . LEU A 1 177 ? -1.552 6.034 14.928 1.00 93.44 177 LEU A C 1
ATOM 1448 O O . LEU A 1 177 ? -1.656 4.831 14.775 1.00 93.44 177 LEU A O 1
ATOM 1452 N N . SER A 1 178 ? -2.029 6.618 16.021 1.00 94.75 178 SER A N 1
ATOM 1453 C CA . SER A 1 178 ? -2.685 5.862 17.092 1.00 94.75 178 SER A CA 1
ATOM 1454 C C . SER A 1 178 ? -4.145 5.514 16.770 1.00 94.75 178 SER A C 1
ATOM 1456 O O . SER A 1 178 ? -4.841 6.238 16.053 1.00 94.75 178 SER A O 1
ATOM 1458 N N . LEU A 1 179 ? -4.671 4.451 17.393 1.00 95.75 179 LEU A N 1
ATOM 1459 C CA . LEU A 1 179 ? -6.106 4.139 17.342 1.00 95.75 179 LEU A CA 1
ATOM 1460 C C . LEU A 1 179 ? -6.971 5.296 17.874 1.00 95.75 179 LEU A C 1
ATOM 1462 O O . LEU A 1 179 ? -8.060 5.544 17.358 1.00 95.75 179 LEU A O 1
ATOM 1466 N N . SER A 1 180 ? -6.487 6.021 18.888 1.00 93.56 180 SER A N 1
ATOM 1467 C CA . SER A 1 180 ? -7.167 7.211 19.414 1.00 93.56 180 SER A CA 1
ATOM 1468 C C . SER A 1 180 ? -7.335 8.270 18.326 1.00 93.56 180 SER A C 1
ATOM 1470 O O . SER A 1 180 ? -8.450 8.721 18.074 1.00 93.56 180 SER A O 1
ATOM 1472 N N . PHE A 1 181 ? -6.251 8.587 17.610 1.00 93.31 181 PHE A N 1
ATOM 1473 C CA . PHE A 1 181 ? -6.289 9.505 16.477 1.00 93.31 181 PHE A CA 1
ATOM 1474 C C . PHE A 1 181 ? -7.240 9.013 15.376 1.00 93.31 181 PHE A C 1
ATOM 1476 O O . PHE A 1 181 ? -8.094 9.779 14.928 1.00 93.31 181 PHE A O 1
ATOM 1483 N N . LEU A 1 182 ? -7.167 7.736 14.987 1.00 95.31 182 LEU A N 1
ATOM 1484 C CA . LEU A 1 182 ? -8.044 7.171 13.955 1.00 95.31 182 LEU A CA 1
ATOM 1485 C C . LEU A 1 182 ? -9.529 7.318 14.314 1.00 95.31 182 LEU A C 1
ATOM 1487 O O . LEU A 1 182 ? -10.328 7.698 13.462 1.00 95.31 182 LEU A O 1
ATOM 1491 N N . ARG A 1 183 ? -9.898 7.118 15.583 1.00 94.56 183 ARG A N 1
ATOM 1492 C CA . ARG A 1 183 ? -11.274 7.318 16.073 1.00 94.56 183 ARG A CA 1
ATOM 1493 C C . ARG A 1 183 ? -11.757 8.769 15.993 1.00 94.56 183 ARG A C 1
ATOM 1495 O O . ARG A 1 183 ? -12.958 8.998 16.022 1.00 94.56 183 ARG A O 1
ATOM 1502 N N . THR A 1 184 ? -10.857 9.748 15.875 1.00 91.31 184 THR A N 1
ATOM 1503 C CA . THR A 1 184 ? -11.249 11.152 15.638 1.00 91.31 184 THR A CA 1
ATOM 1504 C C . THR A 1 184 ? -11.619 11.438 14.181 1.00 91.31 184 THR A C 1
ATOM 1506 O O . THR A 1 184 ? -12.204 12.482 13.897 1.00 91.31 184 THR A O 1
ATOM 1509 N N . LYS A 1 185 ? -11.259 10.544 13.249 1.00 91.62 185 LYS A N 1
ATOM 1510 C CA . LYS A 1 185 ? -11.437 10.734 11.799 1.00 91.62 185 LYS A CA 1
ATOM 1511 C C . LYS A 1 185 ? -12.371 9.713 11.165 1.00 91.62 185 LYS A C 1
ATOM 1513 O O . LYS A 1 185 ? -13.070 10.046 10.214 1.00 91.62 185 LYS A O 1
ATOM 1518 N N . PHE A 1 186 ? -12.410 8.503 11.707 1.00 94.56 186 PHE A N 1
ATOM 1519 C CA . PHE A 1 186 ? -13.187 7.382 11.195 1.00 94.56 186 PHE A CA 1
ATOM 1520 C C . PHE A 1 186 ? -14.138 6.868 12.270 1.00 94.56 186 PHE A C 1
ATOM 1522 O O . PHE A 1 186 ? -13.840 6.926 13.465 1.00 94.56 186 PHE A O 1
ATOM 1529 N N . LYS A 1 187 ? -15.287 6.333 11.844 1.00 94.88 187 LYS A N 1
ATOM 1530 C CA . LYS A 1 187 ? -16.277 5.785 12.776 1.00 94.88 187 LYS A CA 1
ATOM 1531 C C . LYS A 1 187 ? -15.687 4.606 13.541 1.00 94.88 187 LYS A C 1
ATOM 1533 O O . LYS A 1 187 ? -15.100 3.697 12.955 1.00 94.88 187 LYS A O 1
ATOM 1538 N N . SER A 1 188 ? -15.894 4.602 14.850 1.00 95.06 188 SER A N 1
ATOM 1539 C CA . SER A 1 188 ? -15.529 3.470 15.696 1.00 95.06 188 SER A CA 1
ATOM 1540 C C . SER A 1 188 ? -16.612 2.388 15.657 1.00 95.06 188 SER A C 1
ATOM 1542 O O . SER A 1 188 ? -17.809 2.697 15.653 1.00 95.06 188 SER A O 1
ATOM 1544 N N . VAL A 1 189 ? -16.229 1.108 15.716 1.00 94.12 189 VAL A N 1
ATOM 1545 C CA . VAL A 1 189 ? -17.197 -0.008 15.818 1.00 94.12 189 VAL A CA 1
ATOM 1546 C C . VAL A 1 189 ? -18.097 0.083 17.053 1.00 94.12 189 VAL A C 1
ATOM 1548 O O . VAL A 1 189 ? -19.229 -0.403 17.027 1.00 94.12 189 VAL A O 1
ATOM 1551 N N . TYR A 1 190 ? -17.630 0.766 18.101 1.00 88.81 190 TYR A N 1
ATOM 1552 C CA . TYR A 1 190 ? -18.377 1.000 19.338 1.00 88.81 190 TYR A CA 1
ATOM 1553 C C . TYR A 1 190 ? -19.480 2.067 19.191 1.00 88.81 190 TYR A C 1
ATOM 1555 O O . TYR A 1 190 ? -20.376 2.134 20.029 1.00 88.81 190 TYR A O 1
ATOM 1563 N N . GLU A 1 191 ? -19.437 2.890 18.138 1.00 84.88 191 GLU A N 1
ATOM 1564 C CA . GLU A 1 191 ? -20.397 3.980 17.880 1.00 84.88 191 GLU A CA 1
ATOM 1565 C C . GLU A 1 191 ? -21.460 3.594 16.842 1.00 84.88 191 GLU A C 1
ATOM 1567 O O . GLU A 1 191 ? -22.586 4.087 16.877 1.00 84.88 191 GLU A O 1
ATOM 1572 N N . ILE A 1 192 ? -21.142 2.653 15.946 1.00 71.19 192 ILE A N 1
ATOM 1573 C CA . ILE A 1 192 ? -22.047 2.188 14.881 1.00 71.19 192 ILE A CA 1
ATOM 1574 C C . ILE A 1 192 ? -23.335 1.554 15.451 1.00 71.19 192 ILE A C 1
ATOM 1576 O O . ILE A 1 192 ? -24.384 1.572 14.805 1.00 71.19 192 ILE A O 1
ATOM 1580 N N . GLN A 1 193 ? -23.295 1.032 16.681 1.00 61.50 193 GLN A N 1
ATOM 1581 C CA . GLN A 1 193 ? -24.452 0.397 17.319 1.00 61.50 193 GLN A CA 1
ATOM 1582 C C . GLN A 1 193 ? -25.505 1.387 17.848 1.00 61.50 193 GLN A C 1
ATOM 1584 O O . GLN A 1 193 ? -26.675 1.012 17.946 1.00 61.50 193 GLN A O 1
ATOM 1589 N N . ASP A 1 194 ? -25.140 2.639 18.141 1.00 54.69 194 ASP A N 1
ATOM 1590 C CA . ASP A 1 194 ? -26.079 3.622 18.705 1.00 54.69 194 ASP A CA 1
ATOM 1591 C C . ASP A 1 194 ? -27.061 4.175 17.655 1.00 54.69 194 ASP A C 1
ATOM 1593 O O . ASP A 1 194 ? -28.166 4.593 18.001 1.00 54.69 194 ASP A O 1
ATOM 1597 N N . VAL A 1 195 ? -26.714 4.109 16.363 1.00 52.88 195 VAL A N 1
ATOM 1598 C CA . VAL A 1 195 ? -27.588 4.574 15.269 1.00 52.88 195 VAL A CA 1
ATOM 1599 C C . VAL A 1 195 ? -28.743 3.600 15.023 1.00 52.88 195 VAL A C 1
ATOM 1601 O O . VAL A 1 195 ? -29.881 4.028 14.862 1.00 52.88 195 VAL A O 1
ATOM 1604 N N . LYS A 1 196 ? -28.490 2.283 15.056 1.00 48.34 196 LYS A N 1
ATOM 1605 C CA . LYS A 1 196 ? -29.555 1.278 14.876 1.00 48.34 196 LYS A CA 1
ATOM 1606 C C . LYS A 1 196 ? -30.504 1.197 16.070 1.00 48.34 196 LYS A C 1
ATOM 1608 O O . LYS A 1 196 ? -31.680 0.934 15.869 1.00 48.34 196 LYS A O 1
ATOM 1613 N N . ALA A 1 197 ? -30.021 1.442 17.288 1.00 51.22 197 ALA A N 1
ATOM 1614 C CA . ALA A 1 197 ? -30.873 1.433 18.476 1.00 51.22 197 ALA A CA 1
ATOM 1615 C C . ALA A 1 197 ? -31.851 2.622 18.510 1.00 51.22 197 ALA A C 1
ATOM 1617 O O . ALA A 1 197 ? -32.988 2.442 18.924 1.00 51.22 197 ALA A O 1
ATOM 1618 N N . LYS A 1 198 ? -31.434 3.803 18.028 1.00 49.16 198 LYS A N 1
ATOM 1619 C CA . LYS A 1 198 ? -32.290 5.002 17.935 1.00 49.16 198 LYS A CA 1
ATOM 1620 C C . LYS A 1 198 ? -33.317 4.973 16.802 1.00 49.16 198 LYS A C 1
ATOM 1622 O O . LYS A 1 198 ? -34.261 5.741 16.843 1.00 49.16 198 LYS A O 1
ATOM 1627 N N . LEU A 1 199 ? -33.116 4.143 15.781 1.00 47.44 199 LEU A N 1
ATOM 1628 C CA . LEU A 1 199 ? -34.055 4.006 14.658 1.00 47.44 199 LEU A CA 1
ATOM 1629 C C . LEU A 1 199 ? -35.176 2.991 14.934 1.00 47.44 199 LEU A C 1
ATOM 1631 O O . LEU A 1 199 ? -36.092 2.869 14.130 1.00 47.44 199 LEU A O 1
ATOM 1635 N N . ILE A 1 200 ? -35.079 2.240 16.035 1.00 48.00 200 ILE A N 1
ATOM 1636 C CA . ILE A 1 200 ? -36.049 1.208 16.443 1.00 48.00 200 ILE A CA 1
ATOM 1637 C C . ILE A 1 200 ? -36.804 1.639 17.723 1.00 48.00 200 ILE A C 1
ATOM 1639 O O . ILE A 1 200 ? -37.719 0.947 18.162 1.00 48.00 200 ILE A O 1
ATOM 1643 N N . SER A 1 201 ? -36.440 2.783 18.314 1.00 44.53 201 SER A N 1
ATOM 1644 C CA . SER A 1 201 ? -37.110 3.422 19.458 1.00 44.53 201 SER A CA 1
ATOM 1645 C C . SER A 1 201 ? -37.916 4.629 19.012 1.00 44.53 201 SER A C 1
ATOM 1647 O O . SER A 1 201 ? -39.047 4.787 19.507 1.00 44.53 201 SER A O 1
#

Radius of gyration: 27.63 Å; chains: 1; bounding box: 95×41×73 Å

Foldseek 3Di:
DDPVVVVLVVCVVVVPDDPQLVVLLVVLLVVLLVVLQVVQVVLQVVLVVVLCVVQQADPPPRDRQKDKDKDWDDKDKDWDKDDDPRDIDIDMDIDTDIFIWIAHPPPRDIDGGRDRDHDHSLNSLQVLLQVLLCVLVVNDPPVPVSLVVSQARALSNNVVSCVVSVVSHDPSSNVRVDSVSSVVRHPHSSRVVVVVVVVVD